Protein 2J0I (pdb70)

CATH classification: 3.30.200.20 (+1 more: 1.10.510.10)

B-factor: mean 25.96, std 10.03, range [11.78, 63.0]

Organism: Homo sapiens (NCBI:txid9606)

Radius of gyration: 18.92 Å; Cα contacts (8 Å, |Δi|>4): 536; chains: 1; bounding box: 49×40×54 Å

Foldseek 3Di:
DLVVLLVVLQVLFDDDDCVVFWDDWAWDAADQFFTKTWIAGNVPRDIWIKTKGFCVRHPDNVLQNACSPVLVPPDDQQAWHWDGWHDDPRIIMIITHDAPLAWQLVLLQPHQDDLQLLLQQLLSVLVVLVVCQVQQKAQQEDARNQWGHHLLQRIHGHDSSQMDGADPVRQFDFAGYQQLQFALVNLVRPRDGNLRNLSSVLQNSLSNHQVHGPPPVPDSVVNNVCNNPDQFDDRPPVVVDDPLSVVLSCLRRDNDSVSRDHSVRSSPRPSSVSHDDSNSRNCSGPVND

Secondary structure (DSSP, 8-state):
-HHHHHHHHHHHSPSS-GGGTEEEEEEEEE-SS-EEEEEEETTT--EEEEEEEETTS-SSGGGHHHHHHHTTT---TTBPPEEEEEEETTEEEEEE---TT-BHHHHHHHS---HHHHHHHHHHHHHHHHHHHHTTEE----SGGGEEE-TT--EEE---TT-EE--SSS--B---S-GGG--HHHHTT--B-THHHHHHHHHHHHHHHHSS-TTTTS-HHHHHHHHHHSPPPPPTTGGGS-HHHHHHHHHHS-SSTTTSPPHHHHTT-GGGGGPPPHHHHGGGSTTT-

GO terms:
  GO:0005515 protein binding (F, IPI)
  GO:0005737 cytoplasm (C, IDA)
  GO:0004674 protein serine/threonine kinase activity (F, IDA)
  GO:0005737 cytoplasm (C, EXP)
  GO:0001558 regulation of cell growth (P, TAS)
  GO:0016477 cell migration (P, TAS)
  GO:0006915 apoptotic process (P, TAS)
  GO:0007010 cytoskeleton organization (P, TAS)
  GO:0007165 signal transduction (P, TAS)
  GO:0030674 protein-macromolecule adaptor activity (F, IMP)
  GO:0050821 protein stabilization (P, IMP)
  GO:0120183 positive regulation of focal adhesion disassembly (P, IMP)
  GO:0005794 Golgi apparatus (C, TAS)
  GO:0005829 cytosol (C, TAS)
  GO:0098641 cadherin binding involved in cell-cell adhesion (F, HDA)
  GO:0004674 protein serine/threonine kinase activity (F, IMP)
  GO:0005912 adherens junction (C, HDA)
  GO:0045766 positive regulation of angiogenesis (P, IMP)
  GO:2000352 negative regulation of endothelial cell apoptotic process (P, IMP)
  GO:0005886 plasma membrane (C, IDA)

Sequence (289 aa):
SHEQFRAALQLVVDPGDPRSYLDDNFIKIGEGSTGIVCIATVRSSGKLVAVKKMMDLRKQQRRELLFNEVVIMRDYQHENVVEMYNSYLVGDELWVVMEFLEGGALTDIVTHTRMNEEQIAAVCLAVLQALSVLHAQGVIHRDIKSDSILLTHDGRVKLSDFGFCAQVSKEVPRRKLVGTPYWMAPELISRLPYGPEVDIWSLGIMVIEMVDGEPPYFNNEPPLKAMKMIRDNLPPRLKNLHKVSPSLKGFLDRLLVRDPAQRATAAELLKHPFLAKAGPPASIVPLMRQNR

Nearest PDB structures (foldseek):
  8c12-assembly1_AAA  TM=9.776E-01  e=6.580E-51  Homo sapiens
  4zy5-assembly2_B  TM=8.322E-01  e=7.955E-32  Homo sapiens
  8a66-assembly1_A  TM=9.209E-01  e=3.057E-27  Homo sapiens
  4xg9-assembly2_B  TM=8.400E-01  e=3.081E-16  Homo sapiens
  5ghv-assembly2_B  TM=8.351E-01  e=1.707E-15  Homo sapiens

Structure (mmCIF, N/CA/C/O backbone):
data_2J0I
#
_entry.id   2J0I
#
_cell.length_a   63.514
_cell.length_b   63.514
_cell.length_c   178.478
_cell.angle_alpha   90.00
_cell.angle_beta   90.00
_cell.angle_gamma   90.00
#
_symmetry.space_group_name_H-M   'P 41 21 2'
#
loop_
_entity.id
_entity.type
_entity.pdbx_description
1 polymer 'SERINE/THREONINE-PROTEIN KINASE PAK 4'
2 non-polymer 1,2-ETHANEDIOL
3 water water
#
loop_
_atom_site.group_PDB
_atom_site.id
_atom_site.type_symbol
_atom_site.label_atom_id
_atom_site.label_alt_id
_atom_site.label_comp_id
_atom_site.label_asym_id
_atom_site.label_entity_id
_atom_site.label_seq_id
_atom_site.pdbx_PDB_ins_code
_atom_site.Cartn_x
_atom_site.Cartn_y
_atom_site.Cartn_z
_atom_site.occupancy
_atom_site.B_iso_or_equiv
_atom_site.auth_seq_id
_atom_site.auth_comp_id
_atom_site.auth_asym_id
_atom_site.auth_atom_id
_atom_site.pdbx_PDB_model_num
ATOM 1 N N . SER A 1 12 ? 5.506 29.844 66.948 1.00 29.14 300 SER A N 1
ATOM 2 C CA . SER A 1 12 ? 6.757 29.455 66.242 1.00 21.66 300 SER A CA 1
ATOM 3 C C . SER A 1 12 ? 7.680 30.651 66.056 1.00 23.58 300 SER A C 1
ATOM 4 O O . SER A 1 12 ? 7.270 31.814 66.184 1.00 25.46 300 SER A O 1
ATOM 7 N N . HIS A 1 13 ? 8.932 30.343 65.739 1.00 21.12 301 HIS A N 1
ATOM 8 C CA . HIS A 1 13 ? 9.953 31.351 65.467 1.00 23.12 301 HIS A CA 1
ATOM 9 C C . HIS A 1 13 ? 9.529 32.248 64.304 1.00 21.24 301 HIS A C 1
ATOM 10 O O . HIS A 1 13 ? 9.544 33.472 64.419 1.00 21.21 301 HIS A O 1
ATOM 17 N N . GLU A 1 14 ? 9.130 31.636 63.197 1.00 22.34 302 GLU A N 1
ATOM 18 C CA . GLU A 1 14 ? 8.718 32.398 62.022 1.00 19.72 302 GLU A CA 1
ATOM 19 C C . GLU A 1 14 ? 7.456 33.221 62.274 1.00 19.53 302 GLU A C 1
ATOM 20 O O . GLU A 1 14 ? 7.317 34.319 61.734 1.00 18.69 302 GLU A O 1
ATOM 26 N N . GLN A 1 15 ? 6.555 32.721 63.113 1.00 19.46 303 GLN A N 1
ATOM 27 C CA . GLN A 1 15 ? 5.381 33.507 63.492 1.00 20.06 303 GLN A CA 1
ATOM 28 C C . GLN A 1 15 ? 5.799 34.761 64.264 1.00 20.03 303 GLN A C 1
ATOM 29 O O . GLN A 1 15 ? 5.259 35.855 64.042 1.00 20.41 303 GLN A O 1
ATOM 35 N N . PHE A 1 16 ? 6.772 34.599 65.164 1.00 19.09 304 PHE A N 1
ATOM 36 C CA . PHE A 1 16 ? 7.329 35.721 65.888 1.00 19.51 304 PHE A CA 1
ATOM 37 C C . PHE A 1 16 ? 8.055 36.716 64.983 1.00 18.31 304 PHE A C 1
ATOM 38 O O . PHE A 1 16 ? 7.851 37.924 65.115 1.00 18.38 304 PHE A O 1
ATOM 46 N N . ARG A 1 17 ? 8.899 36.212 64.078 1.00 16.75 305 ARG A N 1
ATOM 47 C CA . ARG A 1 17 ? 9.624 37.062 63.130 1.00 15.91 305 ARG A CA 1
ATOM 48 C C . ARG A 1 17 ? 8.684 37.941 62.335 1.00 16.20 305 ARG A C 1
ATOM 49 O O . ARG A 1 17 ? 8.964 39.134 62.149 1.00 17.16 305 ARG A O 1
ATOM 57 N N . ALA A 1 18 ? 7.601 37.346 61.829 1.00 16.17 306 ALA A N 1
ATOM 58 C CA . ALA A 1 18 ? 6.629 38.095 61.029 1.00 13.87 306 ALA A CA 1
ATOM 59 C C . ALA A 1 18 ? 6.052 39.274 61.819 1.00 14.60 306 ALA A C 1
ATOM 60 O O . ALA A 1 18 ? 5.990 40.391 61.327 1.00 16.35 306 ALA A O 1
ATOM 62 N N . ALA A 1 19 ? 5.665 39.027 63.061 1.00 12.97 307 ALA A N 1
ATOM 63 C CA . ALA A 1 19 ? 5.095 40.071 63.905 1.00 12.61 307 ALA A CA 1
ATOM 64 C C . ALA A 1 19 ? 6.112 41.183 64.158 1.00 13.58 307 ALA A C 1
ATOM 65 O O . ALA A 1 19 ? 5.801 42.371 64.045 1.00 14.35 307 ALA A O 1
ATOM 67 N N . LEU A 1 20 ? 7.339 40.798 64.484 1.00 14.07 308 LEU A N 1
ATOM 68 C CA . LEU A 1 20 ? 8.379 41.789 64.754 1.00 13.02 308 LEU A CA 1
ATOM 69 C C . LEU A 1 20 ? 8.658 42.647 63.512 1.00 12.90 308 LEU A C 1
ATOM 70 O O . LEU A 1 20 ? 8.897 43.849 63.626 1.00 14.64 308 LEU A O 1
ATOM 75 N N . GLN A 1 21 ? 8.555 42.047 62.326 1.00 12.22 309 GLN A N 1
ATOM 76 C CA . GLN A 1 21 ? 8.772 42.779 61.072 1.00 13.67 309 GLN A CA 1
ATOM 77 C C . GLN A 1 21 ? 7.805 43.949 60.904 1.00 12.32 309 GLN A C 1
ATOM 78 O O . GLN A 1 21 ? 8.152 44.954 60.298 1.00 15.65 309 GLN A O 1
ATOM 84 N N . LEU A 1 22 ? 6.597 43.814 61.443 1.00 14.50 310 LEU A N 1
ATOM 85 C CA . LEU A 1 22 ? 5.596 44.861 61.339 1.00 14.72 310 LEU A CA 1
ATOM 86 C C . LEU A 1 22 ? 5.899 46.100 62.181 1.00 15.70 310 LEU A C 1
ATOM 87 O O . LEU A 1 22 ? 5.356 47.163 61.894 1.00 17.56 310 LEU A O 1
ATOM 92 N N . VAL A 1 23 ? 6.743 45.961 63.209 1.00 13.53 311 VAL A N 1
ATOM 93 C CA . VAL A 1 23 ? 7.008 47.039 64.162 1.00 15.62 311 VAL A CA 1
ATOM 94 C C . VAL A 1 23 ? 8.332 47.745 63.911 1.00 16.78 311 VAL A C 1
ATOM 95 O O . VAL A 1 23 ? 8.500 48.896 64.305 1.00 19.27 311 VAL A O 1
ATOM 99 N N . VAL A 1 24 ? 9.268 47.059 63.263 1.00 16.37 312 VAL A N 1
ATOM 100 C CA . VAL A 1 24 ? 10.584 47.633 62.989 1.00 15.39 312 VAL A CA 1
ATOM 101 C C . VAL A 1 24 ? 10.544 48.471 61.708 1.00 16.16 312 VAL A C 1
ATOM 102 O O . VAL A 1 24 ? 9.533 48.494 60.987 1.00 18.96 312 VAL A O 1
ATOM 106 N N . ASP A 1 25 ? 11.633 49.175 61.431 1.00 16.05 313 ASP A N 1
ATOM 107 C CA . ASP A 1 25 ? 11.735 49.954 60.203 1.00 15.41 313 ASP A CA 1
ATOM 108 C C . ASP A 1 25 ? 11.998 49.024 59.021 1.00 18.89 313 ASP A C 1
ATOM 109 O O . ASP A 1 25 ? 12.629 47.981 59.176 1.00 19.15 313 ASP A O 1
ATOM 114 N N . PRO A 1 26 ? 11.516 49.399 57.830 1.00 20.76 314 PRO A N 1
ATOM 115 C CA . PRO A 1 26 ? 11.735 48.584 56.649 1.00 22.10 314 PRO A CA 1
ATOM 116 C C . PRO A 1 26 ? 13.136 48.768 56.070 1.00 25.51 314 PRO A C 1
ATOM 117 O O . PRO A 1 26 ? 13.771 49.794 56.286 1.00 27.99 314 PRO A O 1
ATOM 121 N N . GLY A 1 27 ? 13.605 47.781 55.324 1.00 33.27 315 GLY A N 1
ATOM 122 C CA . GLY A 1 27 ? 14.888 47.900 54.653 1.00 39.01 315 GLY A CA 1
ATOM 123 C C . GLY A 1 27 ? 16.048 47.286 55.405 1.00 41.34 315 GLY A C 1
ATOM 124 O O . GLY A 1 27 ? 15.873 46.631 56.444 1.00 36.28 315 GLY A O 1
ATOM 125 N N . ASP A 1 28 ? 17.239 47.513 54.852 1.00 43.29 316 ASP A N 1
ATOM 126 C CA . ASP A 1 28 ? 18.439 46.804 55.243 1.00 39.25 316 ASP A CA 1
ATOM 127 C C . ASP A 1 28 ? 19.539 47.786 55.638 1.00 31.56 316 ASP A C 1
ATOM 128 O O . ASP A 1 28 ? 20.045 48.535 54.803 1.00 30.48 316 ASP A O 1
ATOM 133 N N . PRO A 1 29 ? 19.938 47.770 56.913 1.00 25.41 317 PRO A N 1
ATOM 134 C CA . PRO A 1 29 ? 21.021 48.650 57.322 1.00 20.14 317 PRO A CA 1
ATOM 135 C C . PRO A 1 29 ? 22.370 48.266 56.706 1.00 21.21 317 PRO A C 1
ATOM 136 O O . PRO A 1 29 ? 23.270 49.089 56.688 1.00 24.89 317 PRO A O 1
ATOM 140 N N . ARG A 1 30 ? 22.502 47.040 56.198 1.00 23.44 318 ARG A N 1
ATOM 141 C CA . ARG A 1 30 ? 23.736 46.613 55.540 1.00 26.99 318 ARG A CA 1
ATOM 142 C C . ARG A 1 30 ? 23.986 47.330 54.211 1.00 26.54 318 ARG A C 1
ATOM 143 O O . ARG A 1 30 ? 25.061 47.177 53.625 1.00 28.78 318 ARG A O 1
ATOM 151 N N . SER A 1 31 ? 23.005 48.099 53.742 1.00 23.73 319 SER A N 1
ATOM 152 C CA . SER A 1 31 ? 23.160 48.913 52.537 1.00 26.90 319 SER A CA 1
ATOM 153 C C . SER A 1 31 ? 23.833 50.256 52.822 1.00 27.47 319 SER A C 1
ATOM 154 O O . SER A 1 31 ? 24.423 50.849 51.917 1.00 30.99 319 SER A O 1
ATOM 157 N N . TYR A 1 32 ? 23.748 50.742 54.062 1.00 20.59 320 TYR A N 1
ATOM 158 C CA . TYR A 1 32 ? 24.309 52.044 54.396 1.00 18.61 320 TYR A CA 1
ATOM 159 C C . TYR A 1 32 ? 25.336 52.046 55.525 1.00 18.22 320 TYR A C 1
ATOM 160 O O . TYR A 1 32 ? 25.958 53.097 55.785 1.00 20.19 320 TYR A O 1
ATOM 169 N N . LEU A 1 33 ? 25.540 50.878 56.146 1.00 19.07 321 LEU A N 1
ATOM 170 C CA . LEU A 1 33 ? 26.544 50.694 57.192 1.00 16.63 321 LEU A CA 1
ATOM 171 C C . LEU A 1 33 ? 27.533 49.632 56.761 1.00 19.72 321 LEU A C 1
ATOM 172 O O . LEU A 1 33 ? 27.150 48.675 56.101 1.00 24.04 321 LEU A O 1
ATOM 177 N N . ASP A 1 34 ? 28.792 49.789 57.167 1.00 18.19 322 ASP A N 1
ATOM 178 C CA A ASP A 1 34 ? 29.811 48.773 56.915 0.60 19.40 322 ASP A CA 1
ATOM 179 C CA B ASP A 1 34 ? 29.846 48.817 56.871 0.40 19.43 322 ASP A CA 1
ATOM 180 C C . ASP A 1 34 ? 30.887 48.798 57.994 1.00 16.85 322 ASP A C 1
ATOM 181 O O . ASP A 1 34 ? 30.776 49.546 58.978 1.00 17.57 322 ASP A O 1
ATOM 190 N N . ASN A 1 35 ? 31.891 47.937 57.844 1.00 22.55 323 ASN A N 1
ATOM 191 C CA . ASN A 1 35 ? 33.018 47.857 58.770 1.00 21.95 323 ASN A CA 1
ATOM 192 C C . ASN A 1 35 ? 32.586 47.624 60.223 1.00 18.79 323 ASN A C 1
ATOM 193 O O . ASN A 1 35 ? 32.988 48.344 61.128 1.00 21.53 323 ASN A O 1
ATOM 198 N N . PHE A 1 36 ? 31.765 46.596 60.420 1.00 20.05 324 PHE A N 1
ATOM 199 C CA . PHE A 1 36 ? 31.263 46.238 61.740 1.00 19.41 324 PHE A CA 1
ATOM 200 C C . PHE A 1 36 ? 32.393 45.693 62.629 1.00 19.95 324 PHE A C 1
ATOM 201 O O . PHE A 1 36 ? 33.172 44.813 62.221 1.00 24.20 324 PHE A O 1
ATOM 209 N N . ILE A 1 37 ? 32.473 46.227 63.844 1.00 16.28 325 ILE A N 1
ATOM 210 C CA . ILE A 1 37 ? 33.436 45.765 64.843 1.00 19.02 325 ILE A CA 1
ATOM 211 C C . ILE A 1 37 ? 32.721 45.432 66.152 1.00 17.02 325 ILE A C 1
ATOM 212 O O . ILE A 1 37 ? 32.173 46.335 66.779 1.00 16.66 325 ILE A O 1
ATOM 217 N N . LYS A 1 38 ? 32.728 44.163 66.572 1.00 17.80 326 LYS A N 1
ATOM 218 C CA . LYS A 1 38 ? 32.149 43.795 67.871 1.00 18.46 326 LYS A CA 1
ATOM 219 C C . LYS A 1 38 ? 33.010 44.360 68.992 1.00 16.67 326 LYS A C 1
ATOM 220 O O . LYS A 1 38 ? 34.220 44.115 69.029 1.00 20.54 326 LYS A O 1
ATOM 226 N N . ILE A 1 39 ? 32.386 45.102 69.905 1.00 16.13 327 ILE A N 1
ATOM 227 C CA . ILE A 1 39 ? 33.097 45.697 71.035 1.00 18.12 327 ILE A CA 1
ATOM 228 C C . ILE A 1 39 ? 32.530 45.309 72.403 1.00 19.77 327 ILE A C 1
ATOM 229 O O . ILE A 1 39 ? 33.091 45.677 73.439 1.00 23.56 327 ILE A O 1
ATOM 234 N N . GLY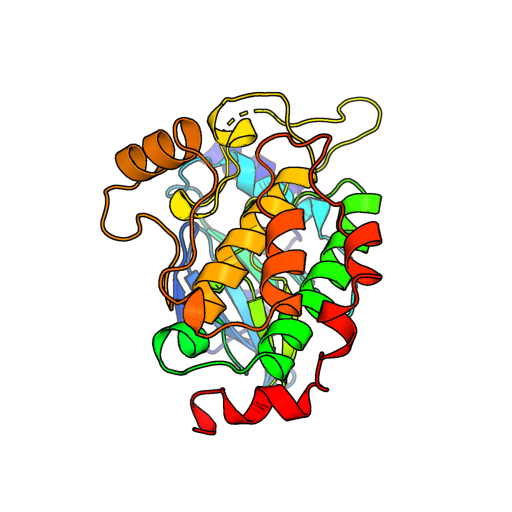 A 1 40 ? 31.438 44.551 72.417 1.00 20.61 328 GLY A N 1
ATOM 235 C CA . GLY A 1 40 ? 30.822 44.160 73.677 1.00 22.57 328 GLY A CA 1
ATOM 236 C C . GLY A 1 40 ? 29.758 43.108 73.504 1.00 21.67 328 GLY A C 1
ATOM 237 O O . GLY A 1 40 ? 29.310 42.844 72.385 1.00 20.54 328 GLY A O 1
ATOM 238 N N . GLU A 1 41 ? 29.373 42.507 74.627 1.00 24.17 329 GLU A N 1
ATOM 239 C CA . GLU A 1 41 ? 28.319 41.508 74.662 1.00 29.40 329 GLU A CA 1
ATOM 240 C C . GLU A 1 41 ? 27.544 41.635 75.972 1.00 31.66 329 GLU A C 1
ATOM 241 O O . GLU A 1 41 ? 28.131 41.845 77.041 1.00 30.91 329 GLU A O 1
ATOM 247 N N . GLY A 1 42 ? 26.221 41.546 75.874 1.00 33.74 330 GLY A N 1
ATOM 248 C CA . GLY A 1 42 ? 25.345 41.606 77.037 1.00 35.27 330 GLY A CA 1
ATOM 249 C C . GLY A 1 42 ? 24.449 40.386 77.090 1.00 36.31 330 GLY A C 1
ATOM 250 O O . GLY A 1 42 ? 24.661 39.411 76.356 1.00 32.31 330 GLY A O 1
ATOM 251 N N . SER A 1 43 ? 23.439 40.452 77.953 1.00 39.38 331 SER A N 1
ATOM 252 C CA . SER A 1 43 ? 22.517 39.335 78.159 1.00 40.69 331 SER A CA 1
ATOM 253 C C . SER A 1 43 ? 21.685 39.023 76.918 1.00 36.15 331 SER A C 1
ATOM 254 O O . SER A 1 43 ? 21.372 37.857 76.663 1.00 38.14 331 SER A O 1
ATOM 257 N N . THR A 1 44 ? 21.341 40.064 76.159 1.00 30.39 332 THR A N 1
ATOM 258 C CA . THR A 1 44 ? 20.437 39.938 75.010 1.00 25.69 332 THR A CA 1
ATOM 259 C C . THR A 1 44 ? 21.157 39.836 73.666 1.00 25.59 332 THR A C 1
ATOM 260 O O . THR A 1 44 ? 20.554 39.457 72.670 1.00 25.07 332 THR A O 1
ATOM 264 N N . GLY A 1 45 ? 22.437 40.192 73.622 1.00 25.24 333 GLY A N 1
ATOM 265 C CA . GLY A 1 45 ? 23.155 40.172 72.355 1.00 23.90 333 GLY A CA 1
ATOM 266 C C . GLY A 1 45 ? 24.501 40.866 72.387 1.00 25.43 333 GLY A C 1
ATOM 267 O O . GLY A 1 45 ? 25.146 40.947 73.432 1.00 28.14 333 GLY A O 1
ATOM 268 N N . ILE A 1 46 ? 24.920 41.359 71.227 1.00 19.80 334 ILE A N 1
ATOM 269 C CA . ILE A 1 46 ? 26.222 42.002 71.084 1.00 18.11 334 ILE A CA 1
ATOM 270 C C . ILE A 1 46 ? 26.076 43.453 70.654 1.00 16.75 334 ILE A C 1
ATOM 271 O O . ILE A 1 46 ? 25.025 43.857 70.132 1.00 17.91 334 ILE A O 1
ATOM 276 N N . VAL A 1 47 ? 27.125 44.241 70.898 1.00 16.01 335 VAL A N 1
ATOM 277 C CA . VAL A 1 47 ? 27.174 45.630 70.439 1.00 16.46 335 VAL A CA 1
ATOM 278 C C . VAL A 1 47 ? 28.378 45.805 69.533 1.00 17.43 335 VAL A C 1
ATOM 279 O O . VAL A 1 47 ? 29.481 45.314 69.845 1.00 16.67 335 VAL A O 1
ATOM 283 N N . CYS A 1 48 ? 28.158 46.508 68.419 1.00 15.80 336 CYS A N 1
ATOM 284 C CA . CYS A 1 48 ? 29.188 46.750 67.415 1.00 15.80 336 CYS A CA 1
ATOM 285 C C . CYS A 1 48 ? 29.322 48.228 67.113 1.00 15.03 336 CYS A C 1
ATOM 286 O O . CYS A 1 48 ? 28.354 48.987 67.253 1.00 17.47 336 CYS A O 1
ATOM 289 N N . ILE A 1 49 ? 30.526 48.636 66.713 1.00 13.78 337 ILE A N 1
ATOM 290 C CA . ILE A 1 49 ? 30.719 49.899 66.025 1.00 13.11 337 ILE A CA 1
ATOM 291 C C . ILE A 1 49 ? 30.495 49.620 64.541 1.00 14.84 337 ILE A C 1
ATOM 292 O O . ILE A 1 49 ? 30.862 48.554 64.057 1.00 17.59 337 ILE A O 1
ATOM 297 N N . ALA A 1 50 ? 29.884 50.569 63.837 1.00 13.33 338 ALA A N 1
ATOM 298 C CA . ALA A 1 50 ? 29.755 50.511 62.375 1.00 14.64 338 ALA A CA 1
ATOM 299 C C . ALA A 1 50 ? 30.010 51.896 61.805 1.00 14.47 338 ALA A C 1
ATOM 300 O O . ALA A 1 50 ? 29.850 52.890 62.504 1.00 14.69 338 ALA A O 1
ATOM 302 N N . THR A 1 51 ? 30.411 51.937 60.537 1.00 14.57 339 THR A N 1
ATOM 303 C CA . THR A 1 51 ? 30.671 53.173 59.813 1.00 14.08 339 THR A CA 1
ATOM 304 C C . THR A 1 51 ? 29.525 53.444 58.851 1.00 14.43 339 THR A C 1
ATOM 305 O O . THR A 1 51 ? 29.100 52.550 58.114 1.00 15.76 339 THR A O 1
ATOM 309 N N . VAL A 1 52 ? 29.031 54.677 58.858 1.00 14.83 340 VAL A N 1
ATOM 310 C CA . VAL A 1 52 ? 28.061 55.122 57.862 1.00 14.86 340 VAL A CA 1
ATOM 311 C C . VAL A 1 52 ? 28.821 55.296 56.545 1.00 15.09 340 VAL A C 1
ATOM 312 O O . VAL A 1 52 ? 29.743 56.099 56.449 1.00 14.80 340 VAL A O 1
ATOM 316 N N . ARG A 1 53 ? 28.426 54.535 55.536 1.00 16.48 341 ARG A N 1
ATOM 317 C CA . ARG A 1 53 ? 29.169 54.478 54.277 1.00 17.20 341 ARG A CA 1
ATOM 318 C C . ARG A 1 53 ? 29.313 55.847 53.583 1.00 15.63 341 ARG A C 1
ATOM 319 O O . ARG A 1 53 ? 30.362 56.148 53.002 1.00 20.94 341 ARG A O 1
ATOM 327 N N . SER A 1 54 ? 28.278 56.676 53.672 1.00 15.79 342 SER A N 1
ATOM 328 C CA . SER A 1 54 ? 28.260 57.966 52.978 1.00 16.73 342 SER A CA 1
ATOM 329 C C . SER A 1 54 ? 29.217 59.004 53.572 1.00 17.24 342 SER A C 1
ATOM 330 O O . SER A 1 54 ? 29.805 59.819 52.837 1.00 18.57 342 SER A O 1
ATOM 333 N N . SER A 1 55 ? 29.392 58.962 54.896 1.00 18.19 343 SER A N 1
ATOM 334 C CA . SER A 1 55 ? 30.041 60.048 55.629 1.00 17.28 343 SER A CA 1
ATOM 335 C C . SER A 1 55 ? 31.285 59.656 56.408 1.00 16.82 343 SER A C 1
ATOM 336 O O . SER A 1 55 ? 32.106 60.515 56.725 1.00 20.87 343 SER A O 1
ATOM 339 N N . GLY A 1 56 ? 31.407 58.378 56.748 1.00 17.40 344 GLY A N 1
ATOM 340 C CA . GLY A 1 56 ? 32.472 57.916 57.635 1.00 17.42 344 GLY A CA 1
ATOM 341 C C . GLY A 1 56 ? 32.128 58.038 59.115 1.00 15.68 344 GLY A C 1
ATOM 342 O O . GLY A 1 56 ? 32.957 57.722 59.970 1.00 18.82 344 GLY A O 1
ATOM 343 N N . LYS A 1 57 ? 30.919 58.506 59.427 1.00 17.79 345 LYS A N 1
ATOM 344 C CA . LYS A 1 57 ? 30.495 58.660 60.813 1.00 17.46 345 LYS A CA 1
ATOM 345 C C . LYS A 1 57 ? 30.346 57.297 61.494 1.00 12.78 345 LYS A C 1
ATOM 346 O O . LYS A 1 57 ? 29.844 56.344 60.901 1.00 16.42 345 LYS A O 1
ATOM 352 N N . LEU A 1 58 ? 30.765 57.232 62.760 1.00 14.74 346 LEU A N 1
ATOM 353 C CA . LEU A 1 58 ? 30.625 56.029 63.563 1.00 13.31 346 LEU A CA 1
ATOM 354 C C . LEU A 1 58 ? 29.302 56.041 64.316 1.00 14.11 346 LEU A C 1
ATOM 355 O O . LEU A 1 58 ? 28.912 57.051 64.915 1.00 16.96 346 LEU A O 1
ATOM 360 N N . VAL A 1 59 ? 28.618 54.906 64.258 1.00 14.58 347 VAL A N 1
ATOM 361 C CA . VAL A 1 59 ? 27.410 54.645 65.023 1.00 13.62 347 VAL A CA 1
ATOM 362 C C . VAL A 1 59 ? 27.577 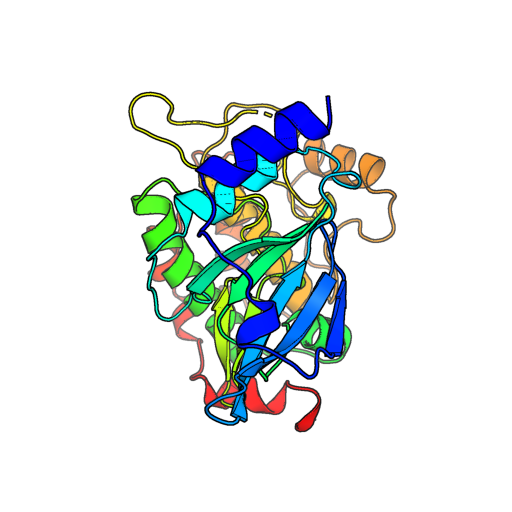53.302 65.732 1.00 11.86 347 VAL A C 1
ATOM 363 O O . VAL A 1 59 ? 28.516 52.556 65.441 1.00 13.85 347 VAL A O 1
ATOM 367 N N . ALA A 1 60 ? 26.667 53.019 66.665 1.00 13.51 348 ALA A N 1
ATOM 368 C CA . ALA A 1 60 ? 26.629 51.750 67.364 1.00 12.62 348 ALA A CA 1
ATOM 369 C C . ALA A 1 60 ? 25.456 50.937 66.827 1.00 14.15 348 ALA A C 1
ATOM 370 O O . ALA A 1 60 ? 24.405 51.500 66.484 1.00 14.07 348 ALA A O 1
ATOM 372 N N . VAL A 1 61 ? 25.633 49.621 66.748 1.00 13.55 349 VAL A N 1
ATOM 373 C CA . VAL A 1 61 ? 24.552 48.721 66.362 1.00 13.39 349 VAL A CA 1
ATOM 374 C C . VAL A 1 61 ? 24.499 47.569 67.346 1.00 16.05 349 VAL A C 1
ATOM 375 O O . VAL A 1 61 ? 25.489 46.860 67.520 1.00 14.83 349 VAL A O 1
ATOM 379 N N . LYS A 1 62 ? 23.363 47.388 68.019 1.00 14.38 350 LYS A N 1
ATOM 380 C CA . LYS A 1 62 ? 23.213 46.178 68.824 1.00 16.18 350 LYS A CA 1
ATOM 381 C C . LYS A 1 62 ? 22.416 45.148 68.053 1.00 15.05 350 LYS A C 1
ATOM 382 O O . LYS A 1 62 ? 21.475 45.489 67.326 1.00 18.69 350 LYS A O 1
ATOM 388 N N . LYS A 1 63 ? 22.848 43.898 68.188 1.00 15.41 351 LYS A N 1
ATOM 389 C CA . LYS A 1 63 ? 22.299 42.781 67.439 1.00 16.47 351 LYS A CA 1
ATOM 390 C C . LYS A 1 63 ? 21.861 41.713 68.439 1.00 18.85 351 LYS A C 1
ATOM 391 O O . LYS A 1 63 ? 22.675 41.219 69.229 1.00 18.32 351 LYS A O 1
ATOM 397 N N . MET A 1 64 ? 20.574 41.378 68.383 1.00 17.31 352 MET A N 1
ATOM 398 C CA A MET A 1 64 ? 19.940 40.436 69.309 0.50 16.32 352 MET A CA 1
ATOM 399 C CA B MET A 1 64 ? 19.965 40.431 69.306 0.50 20.11 352 MET A CA 1
ATOM 400 C C . MET A 1 64 ? 19.355 39.275 68.518 1.00 19.65 352 MET A C 1
ATOM 401 O O . MET A 1 64 ? 18.524 39.483 67.638 1.00 19.84 352 MET A O 1
ATOM 410 N N . ASP A 1 65 ? 19.776 38.055 68.839 1.00 19.33 353 ASP A N 1
ATOM 411 C CA . ASP A 1 65 ? 19.276 36.866 68.157 1.00 20.78 353 ASP A CA 1
ATOM 412 C C . ASP A 1 65 ? 17.892 36.500 68.719 1.00 19.21 353 ASP A C 1
ATOM 413 O O . ASP A 1 65 ? 17.730 36.268 69.921 1.00 20.94 353 ASP A O 1
ATOM 418 N N . LEU A 1 66 ? 16.898 36.439 67.834 1.00 18.04 354 LEU A N 1
ATOM 419 C CA . LEU A 1 66 ? 15.529 36.122 68.230 1.00 19.67 354 LEU A CA 1
ATOM 420 C C . LEU A 1 66 ? 15.362 34.734 68.864 1.00 22.61 354 LEU A C 1
ATOM 421 O O . LEU A 1 66 ? 14.353 34.477 69.525 1.00 26.59 354 LEU A O 1
ATOM 426 N N . ARG A 1 67 ? 16.337 33.852 68.648 1.00 22.67 355 ARG A N 1
ATOM 427 C CA . ARG A 1 67 ? 16.295 32.475 69.162 1.00 24.68 355 ARG A CA 1
ATOM 428 C C . ARG A 1 67 ? 17.027 32.282 70.491 1.00 25.96 355 ARG A C 1
ATOM 429 O O . ARG A 1 67 ? 16.973 31.197 71.068 1.00 31.34 355 ARG A O 1
ATOM 437 N N . LYS A 1 68 ? 17.689 33.330 70.981 1.00 23.02 356 LYS A N 1
ATOM 438 C CA . LYS A 1 68 ? 18.575 33.235 72.146 1.00 28.64 356 LYS A CA 1
ATOM 439 C C . LYS A 1 68 ? 18.185 34.175 73.291 1.00 27.55 356 LYS A C 1
ATOM 440 O O . LYS A 1 68 ? 19.042 34.598 74.085 1.00 31.41 356 LYS A O 1
ATOM 446 N N . GLN A 1 69 ? 16.897 34.494 73.395 1.00 25.17 357 GLN A N 1
ATOM 447 C CA . GLN A 1 69 ? 16.404 35.395 74.438 1.00 24.14 357 GLN A CA 1
ATOM 448 C C . GLN A 1 69 ? 15.759 34.593 75.553 1.00 26.35 357 GLN A C 1
ATOM 449 O O . GLN A 1 69 ? 15.065 33.618 75.282 1.00 29.56 357 GLN A O 1
ATOM 455 N N . GLN A 1 70 ? 15.973 35.008 76.800 1.00 30.69 358 GLN A N 1
ATOM 456 C CA . GLN A 1 70 ? 15.284 34.369 77.920 1.00 34.23 358 GLN A CA 1
ATOM 457 C C . GLN A 1 70 ? 13.784 34.633 77.780 1.00 36.91 358 GLN A C 1
ATOM 458 O O . GLN A 1 70 ? 12.967 33.752 78.047 1.00 36.48 358 GLN A O 1
ATOM 461 N N . ARG A 1 71 ? 13.435 35.841 77.335 1.00 35.49 359 ARG A N 1
ATOM 462 C CA . ARG A 1 71 ? 12.050 36.202 77.060 1.00 33.50 359 ARG A CA 1
ATOM 463 C C . ARG A 1 71 ? 11.919 37.011 75.757 1.00 30.23 359 ARG A C 1
ATOM 464 O O . ARG A 1 71 ? 12.069 38.230 75.735 1.00 29.38 359 ARG A O 1
ATOM 472 N N . ARG A 1 72 ? 11.619 36.284 74.689 1.00 29.03 360 ARG A N 1
ATOM 473 C CA . ARG A 1 72 ? 11.559 36.785 73.313 1.00 30.95 360 ARG A CA 1
ATOM 474 C C . ARG A 1 72 ? 10.666 38.021 73.115 1.00 26.51 360 ARG A C 1
ATOM 475 O O . ARG A 1 72 ? 11.000 38.952 72.362 1.00 24.57 360 ARG A O 1
ATOM 483 N N . GLU A 1 73 ? 9.535 38.026 73.811 1.00 26.90 361 GLU A N 1
ATOM 484 C CA . GLU A 1 73 ? 8.514 39.070 73.673 1.00 27.57 361 GLU A CA 1
ATOM 485 C C . GLU A 1 73 ? 8.995 40.452 74.112 1.00 21.90 361 GLU A C 1
ATOM 486 O O . GLU A 1 73 ? 8.413 41.472 73.702 1.00 22.74 361 GLU A O 1
ATOM 492 N N . LEU A 1 74 ? 10.037 40.488 74.946 1.00 22.51 362 LEU A N 1
ATOM 493 C CA . LEU A 1 74 ? 10.609 41.746 75.405 1.00 20.34 362 LEU A CA 1
ATOM 494 C C . LEU A 1 74 ? 11.230 42.542 74.257 1.00 18.74 362 LEU A C 1
ATOM 495 O O . LEU A 1 74 ? 11.361 43.763 74.362 1.00 21.82 362 LEU A O 1
ATOM 500 N N . LEU A 1 75 ? 11.573 41.870 73.155 1.00 21.44 363 LEU A N 1
ATOM 501 C CA . LEU A 1 75 ? 12.164 42.561 71.995 1.00 21.02 363 LEU A CA 1
ATOM 502 C C . LEU A 1 75 ? 11.255 43.632 71.367 1.00 21.23 363 LEU A C 1
ATOM 503 O O . LEU A 1 75 ? 11.744 44.517 70.676 1.00 22.82 363 LEU A O 1
ATOM 508 N N . PHE A 1 76 ? 9.945 43.566 71.600 1.00 19.28 364 PHE A N 1
ATOM 509 C CA . PHE A 1 76 ? 9.048 44.605 71.093 1.00 21.56 364 PHE A CA 1
ATOM 510 C C . PHE A 1 76 ? 9.221 45.931 71.834 1.00 20.11 364 PHE A C 1
ATOM 511 O O . PHE A 1 76 ? 8.933 46.996 71.287 1.00 25.33 364 PHE A O 1
ATOM 519 N N . ASN A 1 77 ? 9.675 45.868 73.085 1.00 20.10 365 ASN A N 1
ATOM 520 C CA . ASN A 1 77 ? 9.532 47.005 73.990 1.00 19.86 365 ASN A CA 1
ATOM 521 C C . ASN A 1 77 ? 10.394 48.190 73.615 1.00 20.04 365 ASN A C 1
ATOM 522 O O . ASN A 1 77 ? 9.871 49.270 73.339 1.00 22.77 365 ASN A O 1
ATOM 527 N N . GLU A 1 78 ? 11.707 48.005 73.580 1.00 19.40 366 GLU A N 1
ATOM 528 C CA . GLU A 1 78 ? 12.583 49.139 73.301 1.00 20.65 366 GLU A CA 1
ATOM 529 C C . GLU A 1 78 ? 12.284 49.760 71.945 1.00 20.06 366 GLU A C 1
ATOM 530 O O . GLU A 1 78 ? 12.194 50.985 71.833 1.00 19.09 366 GLU A O 1
ATOM 536 N N . VAL A 1 79 ? 12.118 48.924 70.919 1.00 19.45 367 VAL A N 1
ATOM 537 C CA . VAL A 1 79 ? 11.971 49.445 69.560 1.00 20.84 367 VAL A CA 1
ATOM 538 C C . VAL A 1 79 ? 10.731 50.310 69.373 1.00 19.59 367 VAL A C 1
ATOM 539 O O . VAL A 1 79 ? 10.722 51.170 68.503 1.00 22.85 367 VAL A O 1
ATOM 543 N N . VAL A 1 80 ? 9.713 50.107 70.211 1.00 20.78 368 VAL A N 1
ATOM 544 C CA . VAL A 1 80 ? 8.506 50.930 70.185 1.00 21.66 368 VAL A CA 1
ATOM 545 C C . VAL A 1 80 ? 8.586 52.074 71.188 1.00 22.78 368 VAL A C 1
ATOM 546 O O . VAL A 1 80 ? 8.382 53.232 70.825 1.00 23.29 368 VAL A O 1
ATOM 550 N N . ILE A 1 81 ? 8.910 51.753 72.441 1.00 21.50 369 ILE A N 1
ATOM 551 C CA . ILE A 1 81 ? 8.820 52.739 73.529 1.00 21.24 369 ILE A CA 1
ATOM 552 C C . ILE A 1 81 ? 9.788 53.914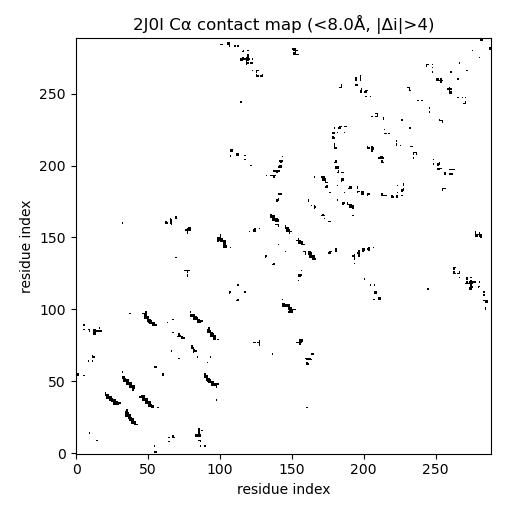 73.317 1.00 22.08 369 ILE A C 1
ATOM 553 O O . ILE A 1 81 ? 9.415 55.066 73.532 1.00 25.65 369 ILE A O 1
ATOM 558 N N . MET A 1 82 ? 11.009 53.620 72.864 1.00 20.34 370 MET A N 1
ATOM 559 C CA . MET A 1 82 ? 12.066 54.631 72.741 1.00 21.33 370 MET A CA 1
ATOM 560 C C . MET A 1 82 ? 12.212 55.197 71.332 1.00 21.10 370 MET A C 1
ATOM 561 O O . MET A 1 82 ? 13.149 55.951 71.060 1.00 23.38 370 MET A O 1
ATOM 566 N N . ARG A 1 83 ? 11.280 54.857 70.439 1.00 23.79 371 ARG A N 1
ATOM 567 C CA . ARG A 1 83 ? 11.272 55.417 69.098 1.00 26.47 371 ARG A CA 1
ATOM 568 C C . ARG A 1 83 ? 11.075 56.938 69.197 1.00 25.11 371 ARG A C 1
ATOM 569 O O . ARG A 1 83 ? 10.181 57.414 69.906 1.00 30.53 371 ARG A O 1
ATOM 577 N N . ASP A 1 84 ? 11.931 57.689 68.509 1.00 31.00 372 ASP A N 1
ATOM 578 C CA . ASP A 1 84 ? 11.903 59.163 68.514 1.00 32.22 372 ASP A CA 1
ATOM 579 C C . ASP A 1 84 ? 12.074 59.844 69.887 1.00 32.69 372 ASP A C 1
ATOM 580 O O . ASP A 1 84 ? 11.771 61.033 70.027 1.00 37.56 372 ASP A O 1
ATOM 585 N N . TYR A 1 85 ? 12.575 59.117 70.886 1.00 30.04 373 TYR A N 1
ATOM 586 C CA . TYR A 1 85 ? 12.838 59.695 72.209 1.00 26.99 373 TYR A CA 1
ATOM 587 C C . TYR A 1 85 ? 14.139 60.478 72.159 1.00 28.51 373 TYR A C 1
ATOM 588 O O . TYR A 1 85 ? 15.132 59.992 71.616 1.00 30.51 373 TYR A O 1
ATOM 597 N N . GLN A 1 86 ? 14.131 61.682 72.719 1.00 24.22 374 GLN A N 1
ATOM 598 C CA . GLN A 1 86 ? 15.323 62.533 72.751 1.00 26.51 374 GLN A CA 1
ATOM 599 C C . GLN A 1 86 ? 15.497 63.149 74.133 1.00 24.53 374 GLN A C 1
ATOM 600 O O . GLN A 1 86 ? 14.625 63.866 74.610 1.00 28.46 374 GLN A O 1
ATOM 603 N N . HIS A 1 87 ? 16.614 62.837 74.793 1.00 22.77 375 HIS A N 1
ATOM 604 C CA . HIS A 1 87 ? 16.988 63.493 76.047 1.00 21.45 375 HIS A CA 1
ATOM 605 C C . HIS A 1 87 ? 18.506 63.491 76.129 1.00 20.27 375 HIS A C 1
ATOM 606 O O . HIS A 1 87 ? 19.140 62.527 75.715 1.00 19.83 375 HIS A O 1
ATOM 613 N N . GLU A 1 88 ? 19.083 64.555 76.674 1.00 23.27 376 GLU A N 1
ATOM 614 C CA . GLU A 1 88 ? 20.538 64.743 76.672 1.00 22.44 376 GLU A CA 1
ATOM 615 C C . GLU A 1 88 ? 21.307 63.663 77.447 1.00 16.92 376 GLU A C 1
ATOM 616 O O . GLU A 1 88 ? 22.498 63.440 77.187 1.00 22.43 376 GLU A O 1
ATOM 619 N N . ASN A 1 89 ? 20.636 63.012 78.404 1.00 15.32 377 ASN A N 1
ATOM 620 C CA . ASN A 1 89 ? 21.245 61.951 79.219 1.00 15.82 377 ASN A CA 1
ATOM 621 C C . ASN A 1 89 ? 20.715 60.563 78.848 1.00 15.74 377 ASN A C 1
ATOM 622 O O . ASN A 1 89 ? 20.810 59.631 79.643 1.00 15.58 377 ASN A O 1
ATOM 627 N N . VAL A 1 90 ? 20.176 60.427 77.637 1.00 14.72 378 VAL A N 1
ATOM 628 C CA . VAL A 1 90 ? 19.729 59.132 77.123 1.00 14.29 378 VAL A CA 1
ATOM 629 C C . VAL A 1 90 ? 20.328 58.890 75.742 1.00 15.61 378 VAL A C 1
ATOM 630 O O . VAL A 1 90 ? 20.242 59.748 74.854 1.00 16.18 378 VAL A O 1
ATOM 634 N N . VAL A 1 91 ? 20.940 57.722 75.563 1.00 14.41 379 VAL A N 1
ATOM 635 C CA . VAL A 1 91 ? 21.492 57.341 74.255 1.00 14.76 379 VAL A CA 1
ATOM 636 C C . VAL A 1 91 ? 20.366 57.235 73.233 1.00 16.14 379 VAL A C 1
ATOM 637 O O . VAL A 1 91 ? 19.409 56.491 73.444 1.00 17.50 379 VAL A O 1
ATOM 641 N N . GLU A 1 92 ? 20.496 57.963 72.128 1.00 14.45 380 GLU A N 1
ATOM 642 C CA . GLU A 1 92 ? 19.452 57.995 71.111 1.00 16.11 380 GLU A CA 1
ATOM 643 C C . GLU A 1 92 ? 19.427 56.749 70.235 1.00 14.89 380 GLU A C 1
ATOM 644 O O . GLU A 1 92 ? 20.469 56.291 69.767 1.00 15.25 380 GLU A O 1
ATOM 650 N N . MET A 1 93 ? 18.224 56.196 70.051 1.00 16.93 381 MET A N 1
ATOM 651 C CA . MET A 1 93 ? 17.984 55.103 69.111 1.00 14.90 381 MET A CA 1
ATOM 652 C C . MET A 1 93 ? 17.504 55.727 67.812 1.00 14.39 381 MET A C 1
ATOM 653 O O . MET A 1 93 ? 16.541 56.503 67.801 1.00 20.25 381 MET A O 1
ATOM 658 N N . TYR A 1 94 ? 18.176 55.394 66.718 1.00 14.45 382 TYR A N 1
ATOM 659 C CA . TYR A 1 94 ? 17.848 55.962 65.414 1.00 14.95 382 TYR A CA 1
ATOM 660 C C . TYR A 1 94 ? 16.871 55.131 64.596 1.00 15.26 382 TYR A C 1
ATOM 661 O O . TYR A 1 94 ? 15.903 55.666 64.039 1.00 19.01 382 TYR A O 1
ATOM 670 N N . ASN A 1 95 ? 17.122 53.830 64.537 1.00 17.12 383 ASN A N 1
ATOM 671 C CA . ASN A 1 95 ? 16.333 52.912 63.730 1.00 14.28 383 ASN A CA 1
ATOM 672 C C . ASN A 1 95 ? 16.439 51.493 64.274 1.00 13.73 383 ASN A C 1
ATOM 673 O O . ASN A 1 95 ? 17.374 51.168 65.011 1.00 14.82 383 ASN A O 1
ATOM 678 N N . SER A 1 96 ? 15.482 50.655 63.890 1.00 14.75 384 SER A N 1
ATOM 679 C CA . SER A 1 96 ? 15.527 49.234 64.176 1.00 13.98 384 SER A CA 1
ATOM 680 C C . SER A 1 96 ? 15.124 48.438 62.936 1.00 13.96 384 SER A C 1
ATOM 681 O O . SER A 1 96 ? 14.323 48.903 62.123 1.00 13.81 384 SER A O 1
ATOM 684 N N . TYR A 1 97 ? 15.683 47.238 62.803 1.00 12.92 385 TYR A N 1
ATOM 685 C CA . TYR A 1 97 ? 15.507 46.418 61.611 1.00 14.62 385 TYR A CA 1
ATOM 686 C C . TYR A 1 97 ? 15.499 44.945 61.971 1.00 12.66 385 TYR A C 1
ATOM 687 O O . TYR A 1 97 ? 16.136 44.541 62.950 1.00 14.40 385 TYR A O 1
ATOM 696 N N . LEU A 1 98 ? 14.787 44.147 61.170 1.00 13.74 386 LEU A N 1
ATOM 697 C CA . LEU A 1 98 ? 14.862 42.686 61.248 1.00 12.21 386 LEU A CA 1
ATOM 698 C C . LEU A 1 98 ? 15.816 42.236 60.138 1.00 14.05 386 LEU A C 1
ATOM 699 O O . LEU A 1 98 ? 15.550 42.439 58.947 1.00 16.41 386 LEU A O 1
ATOM 704 N N . VAL A 1 99 ? 16.942 41.665 60.538 1.00 14.50 387 VAL A N 1
ATOM 705 C CA . VAL A 1 99 ? 17.963 41.193 59.609 1.00 16.71 387 VAL A CA 1
ATOM 706 C C . VAL A 1 99 ? 18.132 39.688 59.828 1.00 18.59 387 VAL A C 1
ATOM 707 O O . VAL A 1 99 ? 18.839 39.247 60.733 1.00 18.92 387 VAL A O 1
ATOM 711 N N . GLY A 1 100 ? 17.427 38.890 59.025 1.00 21.42 388 GLY A N 1
ATOM 712 C CA . GLY A 1 100 ? 17.435 37.441 59.214 1.00 20.17 388 GLY A CA 1
ATOM 713 C C . GLY A 1 100 ? 16.826 37.080 60.551 1.00 20.53 388 GLY A C 1
ATOM 714 O O . GLY A 1 100 ? 15.689 37.446 60.831 1.00 19.89 388 GLY A O 1
ATOM 715 N N . ASP A 1 101 ? 17.600 36.399 61.398 1.00 19.42 389 ASP A N 1
ATOM 716 C CA . ASP A 1 101 ? 17.123 35.954 62.707 1.00 18.81 389 ASP A CA 1
ATOM 717 C C . ASP A 1 101 ? 17.530 36.902 63.833 1.00 21.07 389 ASP A C 1
ATOM 718 O O . ASP A 1 101 ? 17.386 36.557 65.015 1.00 21.11 389 ASP A O 1
ATOM 723 N N . GLU A 1 102 ? 18.004 38.101 63.467 1.00 17.62 390 GLU A N 1
ATOM 724 C CA . GLU A 1 102 ? 18.451 39.093 64.442 1.00 17.95 390 GLU A CA 1
ATOM 725 C C . GLU A 1 102 ? 17.684 40.400 64.343 1.00 17.38 390 GLU A C 1
ATOM 726 O O . GLU A 1 102 ? 17.356 40.858 63.246 1.00 16.21 390 GLU A O 1
ATOM 732 N N . LEU A 1 103 ? 17.424 40.997 65.503 1.00 15.93 391 LEU A N 1
ATOM 733 C CA . LEU A 1 103 ? 16.961 42.373 65.601 1.00 14.60 391 LEU A CA 1
ATOM 734 C C . LEU A 1 103 ? 18.195 43.257 65.697 1.00 13.58 391 LEU A C 1
ATOM 735 O O . LEU A 1 103 ? 19.038 43.026 66.563 1.00 15.33 391 LEU A O 1
ATOM 740 N N . TRP A 1 104 ? 18.320 44.235 64.799 1.00 14.27 392 TRP A N 1
ATOM 741 C CA . TRP A 1 104 ? 19.398 45.222 64.873 1.00 13.99 392 TRP A CA 1
ATOM 742 C C . TRP A 1 104 ? 18.832 46.575 65.271 1.00 15.43 392 TRP A C 1
ATOM 743 O O . TRP A 1 104 ? 17.828 47.019 64.718 1.00 16.11 392 TRP A O 1
ATOM 754 N N . VAL A 1 105 ? 19.478 47.225 66.230 1.00 13.74 393 VAL A N 1
ATOM 755 C CA . VAL A 1 105 ? 19.079 48.555 66.666 1.00 12.99 393 VAL A CA 1
ATOM 756 C C . VAL A 1 105 ? 20.268 49.480 66.468 1.00 13.33 393 VAL A C 1
ATOM 757 O O . VAL A 1 105 ? 21.331 49.252 67.036 1.00 16.62 393 VAL A O 1
ATOM 761 N N . VAL A 1 106 ? 20.082 50.504 65.644 1.00 13.83 394 VAL A N 1
ATOM 762 C CA . VAL A 1 106 ? 21.131 51.475 65.342 1.00 13.60 394 VAL A CA 1
ATOM 763 C C . VAL A 1 106 ? 20.987 52.663 66.292 1.00 12.40 394 VAL A C 1
ATOM 764 O O . VAL A 1 106 ? 19.894 53.238 66.447 1.00 14.18 394 VAL A O 1
ATOM 768 N N . MET A 1 107 ? 22.100 53.027 66.924 1.00 15.14 395 MET A N 1
ATOM 769 C CA . MET A 1 107 ? 22.103 53.963 68.039 1.00 15.23 395 MET A CA 1
ATOM 770 C C . MET A 1 107 ? 23.300 54.891 67.984 1.00 12.71 395 MET A C 1
ATOM 771 O O . MET A 1 107 ? 24.302 54.613 67.322 1.00 13.58 395 MET A O 1
ATOM 776 N N . GLU A 1 108 ? 23.187 55.973 68.739 1.00 13.73 396 GLU A N 1
ATOM 777 C CA . GLU A 1 108 ? 24.276 56.906 68.971 1.00 13.58 396 GLU A CA 1
ATOM 778 C C . GLU A 1 108 ? 25.473 56.149 69.557 1.00 14.00 396 GLU A C 1
ATOM 779 O O . GLU A 1 108 ? 25.316 55.329 70.464 1.00 14.94 396 GLU A O 1
ATOM 785 N N . PHE A 1 109 ? 26.658 56.428 69.026 1.00 13.07 397 PHE A N 1
ATOM 786 C CA . PHE A 1 109 ? 27.908 55.822 69.497 1.00 12.91 397 PHE A CA 1
ATOM 787 C C . PHE A 1 109 ? 28.493 56.666 70.627 1.00 12.43 397 PHE A C 1
ATOM 788 O O . PHE A 1 109 ? 28.696 57.872 70.456 1.00 15.15 397 PHE A O 1
ATOM 796 N N . LEU A 1 110 ? 28.748 56.017 71.767 1.00 13.06 398 LEU A N 1
ATOM 797 C CA . LEU A 1 110 ? 29.307 56.653 72.952 1.00 11.78 398 LEU A CA 1
ATOM 798 C C . LEU A 1 110 ? 30.754 56.179 73.114 1.00 13.20 398 LEU A C 1
ATOM 799 O O . LEU A 1 110 ? 31.034 55.136 73.696 1.00 14.49 398 LEU A O 1
ATOM 804 N N . GLU A 1 111 ? 31.670 56.973 72.580 1.00 13.64 399 GLU A N 1
ATOM 805 C CA . GLU A 1 111 ? 33.057 56.553 72.414 1.00 12.48 399 GLU A CA 1
ATOM 806 C C . GLU A 1 111 ? 33.835 56.374 73.717 1.00 13.15 399 GLU A C 1
ATOM 807 O O . GLU A 1 111 ? 34.896 55.749 73.716 1.00 15.39 399 GLU A O 1
ATOM 813 N N . GLY A 1 112 ? 33.309 56.909 74.818 1.00 12.90 400 GLY A N 1
ATOM 814 C CA . GLY A 1 112 ? 33.941 56.781 76.127 1.00 13.60 400 GLY A CA 1
ATOM 815 C C . GLY A 1 112 ? 33.742 55.450 76.827 1.00 14.52 400 GLY A C 1
ATOM 816 O O . GLY A 1 112 ? 34.307 55.222 77.902 1.00 16.58 400 GLY A O 1
ATOM 817 N N . GLY A 1 113 ? 32.928 54.573 76.247 1.00 12.15 401 GLY A N 1
ATOM 818 C CA . GLY A 1 113 ? 32.687 53.278 76.829 1.00 13.81 401 GLY A CA 1
ATOM 819 C C . GLY A 1 113 ? 31.713 53.333 77.982 1.00 13.12 401 GLY A C 1
ATOM 820 O O . GLY A 1 113 ? 30.967 54.301 78.135 1.00 14.95 401 GLY A O 1
ATOM 821 N N . ALA A 1 114 ? 31.731 52.272 78.787 1.00 14.56 402 ALA A N 1
ATOM 822 C CA . ALA A 1 114 ? 30.781 52.109 79.879 1.00 13.14 402 ALA A CA 1
ATOM 823 C C . ALA A 1 114 ? 31.400 52.355 81.245 1.00 12.79 402 ALA A C 1
ATOM 824 O O . ALA A 1 114 ? 32.619 52.259 81.443 1.00 14.52 402 ALA A O 1
ATOM 826 N N . LEU A 1 115 ? 30.532 52.625 82.214 1.00 11.90 403 LEU A N 1
ATOM 827 C CA . LEU A 1 115 ? 30.987 52.895 83.573 1.00 13.46 403 LEU A CA 1
ATOM 828 C C . LEU A 1 115 ? 31.606 51.658 84.223 1.00 12.48 403 LEU A C 1
ATOM 829 O O . LEU A 1 115 ? 32.405 51.779 85.148 1.00 15.04 403 LEU A O 1
ATOM 834 N N . THR A 1 116 ? 31.253 50.461 83.741 1.00 14.50 404 THR A N 1
ATOM 835 C CA . THR A 1 116 ? 31.750 49.228 84.352 1.00 13.37 404 THR A CA 1
ATOM 836 C C . THR A 1 116 ? 33.278 49.180 84.352 1.00 12.84 404 THR A C 1
ATOM 837 O O . THR A 1 116 ? 33.881 48.760 85.338 1.00 17.25 404 THR A O 1
ATOM 841 N N . ASP A 1 117 ? 33.908 49.618 83.258 1.00 15.31 405 ASP A N 1
ATOM 842 C CA . ASP A 1 117 ? 35.371 49.611 83.187 1.00 12.98 405 ASP A CA 1
ATOM 843 C C . ASP A 1 117 ? 35.974 50.507 84.267 1.00 16.70 405 ASP A C 1
ATOM 844 O O . ASP A 1 117 ? 37.013 50.182 84.859 1.00 18.59 405 ASP A O 1
ATOM 849 N N . ILE A 1 118 ? 35.297 51.620 84.527 1.00 15.20 406 ILE A N 1
ATOM 850 C CA . ILE A 1 118 ? 35.731 52.583 85.524 1.00 15.91 406 ILE A CA 1
ATOM 851 C C . ILE A 1 118 ? 35.599 52.012 86.936 1.00 14.13 406 ILE A C 1
ATOM 852 O O . ILE A 1 118 ? 36.556 52.051 87.714 1.00 16.76 406 ILE A O 1
ATOM 857 N N . VAL A 1 119 ? 34.439 51.459 87.270 1.00 14.60 407 VAL A N 1
ATOM 858 C CA . VAL A 1 119 ? 34.236 50.952 88.626 1.00 17.16 407 VAL A CA 1
ATOM 859 C C . VAL A 1 119 ? 35.124 49.742 88.929 1.00 17.66 407 VAL A C 1
ATOM 860 O O . VAL A 1 119 ? 35.480 49.515 90.088 1.00 21.77 407 VAL A O 1
ATOM 864 N N . THR A 1 120 ? 35.513 48.989 87.900 1.00 16.71 408 THR A N 1
ATOM 865 C CA . THR A 1 120 ? 36.345 47.797 88.105 1.00 18.65 408 THR A CA 1
ATOM 866 C C . THR A 1 120 ? 37.853 48.074 88.166 1.00 20.75 408 THR A C 1
ATOM 867 O O . THR A 1 120 ? 38.609 47.234 88.673 1.00 27.90 408 THR A O 1
ATOM 871 N N . HIS A 1 121 ? 38.283 49.241 87.682 1.00 20.25 409 HIS A N 1
ATOM 872 C CA . HIS A 1 121 ? 39.712 49.564 87.559 1.00 18.09 409 HIS A CA 1
ATOM 873 C C . HIS A 1 121 ? 40.191 50.847 88.259 1.00 22.31 409 HIS A C 1
ATOM 874 O O . HIS A 1 121 ? 41.400 51.084 88.350 1.00 25.94 409 HIS A O 1
ATOM 881 N N . THR A 1 122 ? 39.258 51.655 88.752 1.00 19.09 410 THR A N 1
ATOM 882 C CA . THR A 1 122 ? 39.557 52.964 89.345 1.00 22.07 410 THR A CA 1
ATOM 883 C C . THR A 1 122 ? 38.786 53.137 90.649 1.00 23.29 410 THR A C 1
ATOM 884 O O . THR A 1 122 ? 37.881 52.366 90.952 1.00 24.55 410 THR A O 1
ATOM 888 N N . ARG A 1 123 ? 39.151 54.167 91.407 1.00 22.61 411 ARG A N 1
ATOM 889 C CA . ARG A 1 123 ? 38.390 54.596 92.572 1.00 20.12 411 ARG A CA 1
ATOM 890 C C . ARG A 1 123 ? 37.773 55.975 92.308 1.00 18.99 411 ARG A C 1
ATOM 891 O O . ARG A 1 123 ? 38.475 56.988 92.300 1.00 25.16 411 ARG A O 1
ATOM 894 N N . MET A 1 124 ? 36.460 56.010 92.090 1.00 17.77 412 MET A N 1
ATOM 895 C CA . MET A 1 124 ? 35.770 57.265 91.834 1.00 15.46 412 MET A CA 1
ATOM 896 C C . MET A 1 124 ? 35.691 58.090 93.110 1.00 15.96 412 MET A C 1
ATOM 897 O O . MET A 1 124 ? 35.528 57.539 94.199 1.00 18.72 412 MET A O 1
ATOM 902 N N . ASN A 1 125 ? 35.815 59.409 92.981 1.00 15.16 413 ASN A N 1
ATOM 903 C CA . ASN A 1 125 ? 35.575 60.298 94.111 1.00 14.36 413 ASN A CA 1
ATOM 904 C C . ASN A 1 125 ? 34.116 60.737 94.131 1.00 13.97 413 ASN A C 1
ATOM 905 O O . ASN A 1 125 ? 33.339 60.423 93.205 1.00 15.71 413 ASN A O 1
ATOM 910 N N . GLU A 1 126 ? 33.715 61.422 95.196 1.00 14.85 414 GLU A N 1
ATOM 911 C CA . GLU A 1 126 ? 32.295 61.722 95.375 1.00 14.25 414 GLU A CA 1
ATOM 912 C C . GLU A 1 126 ? 31.775 62.789 94.414 1.00 14.06 414 GLU A C 1
ATOM 913 O O . GLU A 1 126 ? 30.605 62.758 94.048 1.00 17.12 414 GLU A O 1
ATOM 919 N N . GLU A 1 127 ? 32.655 63.687 93.965 1.00 14.84 415 GLU A N 1
ATOM 920 C CA . GLU A 1 127 ? 32.309 64.638 92.912 1.00 15.82 415 GLU A CA 1
ATOM 921 C C . GLU A 1 127 ? 31.899 63.896 91.626 1.00 14.68 415 GLU A C 1
ATOM 922 O O . GLU A 1 127 ? 30.931 64.264 90.950 1.00 14.85 415 GLU A O 1
ATOM 928 N N . GLN A 1 128 ? 32.639 62.842 91.313 1.00 13.20 416 GLN A N 1
ATOM 929 C CA . GLN A 1 128 ? 32.378 62.021 90.135 1.00 12.21 416 GLN A CA 1
ATOM 930 C C . GLN A 1 128 ? 31.117 61.173 90.317 1.00 14.49 416 GLN A C 1
ATOM 931 O O . GLN A 1 128 ? 30.293 61.085 89.412 1.00 14.36 416 GLN A O 1
ATOM 937 N N . ILE A 1 129 ? 30.976 60.553 91.486 1.00 13.76 417 ILE A N 1
ATOM 938 C CA . ILE A 1 129 ? 29.795 59.747 91.803 1.00 12.66 417 ILE A CA 1
ATOM 939 C C . ILE A 1 129 ? 28.536 60.609 91.725 1.00 12.59 417 ILE A C 1
ATOM 940 O O . ILE A 1 129 ? 27.556 60.218 91.095 1.00 14.19 417 ILE A O 1
ATOM 945 N N . ALA A 1 130 ? 28.582 61.804 92.306 1.00 14.93 418 ALA A N 1
ATOM 946 C CA . ALA A 1 130 ? 27.442 62.725 92.245 1.00 14.57 418 ALA A CA 1
ATOM 947 C C . ALA A 1 130 ? 27.104 63.131 90.804 1.00 16.96 418 ALA A C 1
ATOM 948 O O . ALA A 1 130 ? 25.931 63.234 90.441 1.00 16.92 418 ALA A O 1
ATOM 950 N N . ALA A 1 131 ? 28.131 63.333 89.980 1.00 13.78 419 ALA A N 1
ATOM 951 C CA . ALA A 1 131 ? 27.932 63.676 88.573 1.00 13.55 419 ALA A CA 1
ATOM 952 C C . ALA A 1 131 ? 27.162 62.572 87.833 1.00 13.66 419 ALA A C 1
ATOM 953 O O . ALA A 1 131 ? 26.230 62.850 87.061 1.00 15.95 419 ALA A O 1
ATOM 955 N N . VAL A 1 132 ? 27.552 61.321 88.066 1.00 14.37 420 VAL A N 1
ATOM 956 C CA . VAL A 1 132 ? 26.885 60.193 87.428 1.00 15.00 420 VAL A CA 1
ATOM 957 C C . VAL A 1 132 ? 25.436 60.085 87.911 1.00 14.73 420 VAL A C 1
ATOM 958 O O . VAL A 1 132 ? 24.520 59.948 87.099 1.00 16.23 420 VAL A O 1
ATOM 962 N N . CYS A 1 133 ? 25.230 60.182 89.220 1.00 14.15 421 CYS A N 1
ATOM 963 C CA . CYS A 1 133 ? 23.880 60.092 89.791 1.00 13.24 421 CYS A CA 1
ATOM 964 C C . CYS A 1 133 ? 22.969 61.207 89.294 1.00 13.74 421 CYS A C 1
ATOM 965 O O . CYS A 1 133 ? 21.798 60.965 88.989 1.00 17.73 421 CYS A O 1
ATOM 968 N N . LEU A 1 134 ? 23.492 62.426 89.226 1.00 16.67 422 LEU A N 1
ATOM 969 C CA . LEU A 1 134 ? 22.717 63.549 88.717 1.00 16.49 422 LEU A CA 1
ATOM 970 C C . LEU A 1 134 ? 22.271 63.318 87.275 1.00 15.56 422 LEU A C 1
ATOM 971 O O . LEU A 1 134 ? 21.108 63.553 86.944 1.00 17.33 422 LEU A O 1
ATOM 976 N N . ALA A 1 135 ? 23.183 62.853 86.423 1.00 14.07 423 ALA A N 1
ATOM 977 C CA . ALA A 1 135 ? 22.841 62.551 85.025 1.00 14.46 423 ALA A CA 1
ATOM 978 C C . ALA A 1 135 ? 21.774 61.465 84.926 1.00 14.87 423 ALA A C 1
ATOM 979 O O . ALA A 1 135 ? 20.824 61.591 84.154 1.00 16.16 423 ALA A O 1
ATOM 981 N N . VAL A 1 136 ? 21.944 60.384 85.677 1.00 15.67 424 VAL A N 1
ATOM 982 C CA . VAL A 1 136 ? 21.000 59.284 85.604 1.00 16.01 424 VAL A CA 1
ATOM 983 C C . VAL A 1 136 ? 19.629 59.713 86.151 1.00 16.00 424 VAL A C 1
ATOM 984 O O . VAL A 1 136 ? 18.603 59.365 85.580 1.00 16.29 424 VAL A O 1
ATOM 988 N N . LEU A 1 137 ? 19.616 60.475 87.245 1.00 15.53 425 LEU A N 1
ATOM 989 C CA . LEU A 1 137 ? 18.348 60.936 87.842 1.00 16.83 425 LEU A CA 1
ATOM 990 C C . LEU A 1 137 ? 17.604 61.924 86.957 1.00 18.30 425 LEU A C 1
ATOM 991 O O . LEU A 1 137 ? 16.361 61.941 86.941 1.00 21.99 425 LEU A O 1
ATOM 996 N N . GLN A 1 138 ? 18.347 62.767 86.243 1.00 17.36 426 GLN A N 1
ATOM 997 C CA . GLN A 1 138 ? 17.740 63.653 85.247 1.00 18.79 426 GLN A CA 1
ATOM 998 C C . GLN A 1 138 ? 17.026 62.830 84.184 1.00 20.40 426 GLN A C 1
ATOM 999 O O . GLN A 1 138 ? 15.878 63.138 83.826 1.00 22.55 426 GLN A O 1
ATOM 1005 N N . ALA A 1 139 ? 17.698 61.788 83.690 1.00 18.64 427 ALA A N 1
ATOM 1006 C CA . ALA A 1 139 ? 17.097 60.847 82.729 1.00 15.53 427 ALA A CA 1
ATOM 1007 C C . ALA A 1 139 ? 15.860 60.157 83.291 1.00 16.24 427 ALA A C 1
ATOM 1008 O O . ALA A 1 139 ? 14.811 60.158 82.658 1.00 18.65 427 ALA A O 1
ATOM 1010 N N . LEU A 1 140 ? 15.987 59.560 84.474 1.00 16.13 428 LEU A N 1
ATOM 1011 C CA . LEU A 1 140 ? 14.881 58.812 85.079 1.00 16.75 428 LEU A CA 1
ATOM 1012 C C . LEU A 1 140 ? 13.674 59.676 85.423 1.00 20.88 428 LEU A C 1
ATOM 1013 O O . LEU A 1 140 ? 12.532 59.219 85.303 1.00 21.89 428 LEU A O 1
ATOM 1018 N N . SER A 1 141 ? 13.915 60.908 85.853 1.00 20.94 429 SER A N 1
ATOM 1019 C CA . SER A 1 141 ? 12.817 61.802 86.227 1.00 23.08 429 SER A CA 1
ATOM 1020 C C . SER A 1 141 ? 11.872 62.012 85.039 1.00 23.68 429 SER A C 1
ATOM 1021 O O . SER A 1 141 ? 10.647 61.903 85.179 1.00 26.20 429 SER A O 1
ATOM 1024 N N . VAL A 1 142 ? 12.450 62.276 83.871 1.00 22.28 430 VAL A N 1
ATOM 1025 C CA . VAL A 1 142 ? 11.683 62.470 82.644 1.00 22.78 430 VAL A CA 1
ATOM 1026 C C . VAL A 1 142 ? 11.050 61.162 82.150 1.00 21.88 430 VAL A C 1
ATOM 1027 O O . VAL A 1 142 ? 9.873 61.152 81.749 1.00 23.27 430 VAL A O 1
ATOM 1031 N N . LEU A 1 143 ? 11.814 60.068 82.165 1.00 18.68 431 LEU A N 1
ATOM 1032 C CA . LEU A 1 143 ? 11.295 58.755 81.753 1.00 19.14 431 LEU A CA 1
ATOM 1033 C C . LEU A 1 143 ? 10.134 58.292 82.621 1.00 20.83 431 LEU A C 1
ATOM 1034 O O . LEU A 1 143 ? 9.102 57.822 82.115 1.00 22.13 431 LEU A O 1
ATOM 1039 N N . HIS A 1 144 ? 10.308 58.413 83.929 1.00 19.90 432 HIS A N 1
ATOM 1040 C CA . HIS A 1 144 ? 9.308 57.933 84.877 1.00 21.78 432 HIS A CA 1
ATOM 1041 C C . HIS A 1 144 ? 8.016 58.728 84.756 1.00 23.36 432 HIS A C 1
ATOM 1042 O O . HIS A 1 144 ? 6.924 58.159 84.870 1.00 27.78 432 HIS A O 1
ATOM 1049 N N . ALA A 1 145 ? 8.143 60.028 84.497 1.00 24.04 433 ALA A N 1
ATOM 1050 C CA . ALA A 1 145 ? 6.981 60.900 84.279 1.00 26.78 433 ALA A CA 1
ATOM 1051 C C . ALA A 1 145 ? 6.140 60.487 83.059 1.00 29.69 433 ALA A C 1
ATOM 1052 O O . ALA A 1 145 ? 4.939 60.780 83.006 1.00 31.31 433 ALA A O 1
ATOM 1054 N N . GLN A 1 146 ? 6.779 59.830 82.090 1.00 26.22 434 GLN A N 1
ATOM 1055 C CA . GLN A 1 146 ? 6.113 59.300 80.889 1.00 27.95 434 GLN A CA 1
ATOM 1056 C C . GLN A 1 146 ? 5.727 57.832 81.035 1.00 23.65 434 GLN A C 1
ATOM 1057 O O . GLN A 1 146 ? 5.281 57.198 80.061 1.00 27.76 434 GLN A O 1
ATOM 1063 N N . GLY A 1 147 ? 5.918 57.284 82.234 1.00 23.13 435 GLY A N 1
ATOM 1064 C CA . GLY A 1 147 ? 5.601 55.893 82.524 1.00 24.48 435 GLY A CA 1
ATOM 1065 C C . GLY A 1 147 ? 6.599 54.869 82.019 1.00 25.31 435 GLY A C 1
ATOM 1066 O O . GLY A 1 147 ? 6.283 53.686 81.955 1.00 27.71 435 GLY A O 1
ATOM 1067 N N . VAL A 1 148 ? 7.814 55.294 81.671 1.00 22.55 436 VAL A N 1
ATOM 1068 C CA . VAL A 1 148 ? 8.821 54.337 81.235 1.00 21.24 436 VAL A CA 1
ATOM 1069 C C . VAL A 1 148 ? 9.671 53.891 82.423 1.00 19.77 436 VAL A C 1
ATOM 1070 O O . VAL A 1 148 ? 10.199 54.727 83.150 1.00 23.72 436 VAL A O 1
ATOM 1074 N N . ILE A 1 149 ? 9.773 52.574 82.606 1.00 20.18 437 ILE A N 1
ATOM 1075 C CA . ILE A 1 149 ? 10.637 51.954 83.616 1.00 17.79 437 ILE A CA 1
ATOM 1076 C C . ILE A 1 149 ? 11.797 51.281 82.886 1.00 19.16 437 ILE A C 1
ATOM 1077 O O . ILE A 1 149 ? 11.597 50.495 81.965 1.00 20.43 437 ILE A O 1
ATOM 1082 N N . HIS A 1 150 ? 13.019 51.583 83.292 1.00 18.09 438 HIS A N 1
ATOM 1083 C CA . HIS A 1 150 ? 14.185 51.059 82.591 1.00 16.57 438 HIS A CA 1
ATOM 1084 C C . HIS A 1 150 ? 14.399 49.564 82.881 1.00 18.53 438 HIS A C 1
ATOM 1085 O O . HIS A 1 150 ? 14.584 48.760 81.962 1.00 18.17 438 HIS A O 1
ATOM 1092 N N . ARG A 1 151 ? 14.379 49.221 84.170 1.00 19.65 439 ARG A N 1
ATOM 1093 C CA . ARG A 1 151 ? 14.499 47.844 84.682 1.00 19.71 439 ARG A CA 1
ATOM 1094 C C . ARG A 1 151 ? 15.873 47.160 84.571 1.00 17.98 439 ARG A C 1
ATOM 1095 O O . ARG A 1 151 ? 16.023 46.014 84.980 1.00 21.24 439 ARG A O 1
ATOM 1103 N N . ASP A 1 152 ? 16.890 47.860 84.072 1.00 17.46 440 ASP A N 1
ATOM 1104 C CA . ASP A 1 152 ? 18.230 47.292 84.058 1.00 19.15 440 ASP A CA 1
ATOM 1105 C C . ASP A 1 152 ? 19.298 48.336 84.381 1.00 17.99 440 ASP A C 1
ATOM 1106 O O . ASP A 1 152 ? 20.336 48.406 83.724 1.00 18.50 440 ASP A O 1
ATOM 1111 N N . ILE A 1 153 ? 19.040 49.136 85.409 1.00 16.28 441 ILE A N 1
ATOM 1112 C CA . ILE A 1 153 ? 20.020 50.117 85.865 1.00 14.79 441 ILE A CA 1
ATOM 1113 C C . ILE A 1 153 ? 21.179 49.398 86.569 1.00 18.20 441 ILE A C 1
ATOM 1114 O O . ILE A 1 153 ? 20.975 48.642 87.513 1.00 18.84 441 ILE A O 1
ATOM 1119 N N . LYS A 1 154 ? 22.386 49.641 86.065 1.00 16.38 442 LYS A N 1
ATOM 1120 C CA . LYS A 1 154 ? 23.643 49.108 86.593 1.00 16.14 442 LYS A CA 1
ATOM 1121 C C . LYS A 1 154 ? 24.755 49.803 85.815 1.00 14.02 442 LYS A C 1
ATOM 1122 O O . LYS A 1 154 ? 24.469 50.467 84.814 1.00 14.25 442 LYS A O 1
ATOM 1128 N N . SER A 1 155 ? 26.008 49.651 86.248 1.00 14.36 443 SER A N 1
ATOM 1129 C CA . SER A 1 155 ? 27.119 50.365 85.605 1.00 15.09 443 SER A CA 1
ATOM 1130 C C . SER A 1 155 ? 27.260 50.071 84.114 1.00 16.06 443 SER A C 1
ATOM 1131 O O . SER A 1 155 ? 27.649 50.949 83.347 1.00 14.91 443 SER A O 1
ATOM 1134 N N . ASP A 1 156 ? 26.916 48.852 83.703 1.00 13.46 444 ASP A N 1
ATOM 1135 C CA . ASP A 1 156 ? 27.017 48.448 82.300 1.00 14.77 444 ASP A CA 1
ATOM 1136 C C . ASP A 1 156 ? 26.097 49.288 81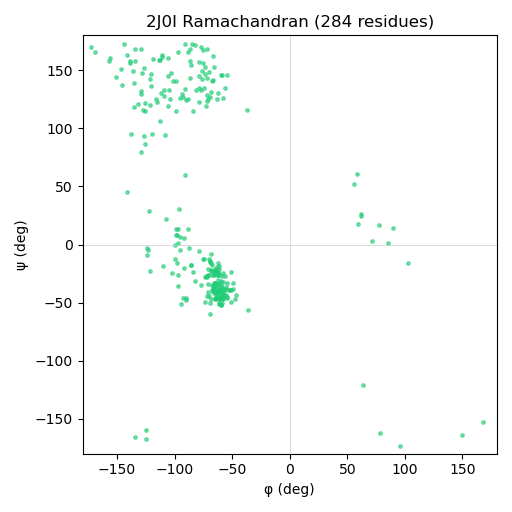.390 1.00 13.26 444 ASP A C 1
ATOM 1137 O O . ASP A 1 156 ? 26.361 49.433 80.195 1.00 17.59 444 ASP A O 1
ATOM 1142 N N . SER A 1 157 ? 25.015 49.817 81.965 1.00 14.36 445 SER A N 1
ATOM 1143 C CA . SER A 1 157 ? 24.020 50.608 81.232 1.00 14.88 445 SER A CA 1
ATOM 1144 C C . SER A 1 157 ? 24.333 52.108 81.133 1.00 14.35 445 SER A C 1
ATOM 1145 O O . SER A 1 157 ? 23.574 52.865 80.521 1.00 16.02 445 SER A O 1
ATOM 1148 N N . ILE A 1 158 ? 25.423 52.537 81.764 1.00 13.87 446 ILE A N 1
ATOM 1149 C CA . ILE A 1 158 ? 25.808 53.938 81.771 1.00 13.85 446 ILE A CA 1
ATOM 1150 C C . ILE A 1 158 ? 26.992 54.090 80.829 1.00 13.21 446 ILE A C 1
ATOM 1151 O O . ILE A 1 158 ? 28.029 53.464 81.037 1.00 14.30 446 ILE A O 1
ATOM 1156 N N . LEU A 1 159 ? 26.816 54.904 79.787 1.00 12.34 447 LEU A N 1
ATOM 1157 C CA . LEU A 1 159 ? 27.841 55.139 78.777 1.00 12.62 447 LEU A CA 1
ATOM 1158 C C . LEU A 1 159 ? 28.337 56.581 78.844 1.00 12.61 447 LEU A C 1
ATOM 1159 O O . LEU A 1 159 ? 27.632 57.479 79.337 1.00 13.35 447 LEU A O 1
ATOM 1164 N N . LEU A 1 160 ? 29.533 56.800 78.310 1.00 12.69 448 LEU A N 1
ATOM 1165 C CA . LEU A 1 160 ? 30.222 58.081 78.418 1.00 12.41 448 LEU A CA 1
ATOM 1166 C C . LEU A 1 160 ? 30.681 58.581 77.059 1.00 12.63 448 LEU A C 1
ATOM 1167 O O . LEU A 1 160 ? 31.036 57.786 76.178 1.00 12.57 448 LEU A O 1
ATOM 1172 N N . THR A 1 161 ? 30.696 59.902 76.907 1.00 13.40 449 THR A N 1
ATOM 1173 C CA . THR A 1 161 ? 31.354 60.538 75.771 1.00 14.57 449 THR A CA 1
ATOM 1174 C C . THR A 1 161 ? 32.825 60.803 76.119 1.00 14.01 449 THR A C 1
ATOM 1175 O O . THR A 1 161 ? 33.217 60.768 77.294 1.00 15.01 449 THR A O 1
ATOM 1179 N N . HIS A 1 162 ? 33.640 61.104 75.108 1.00 14.24 450 HIS A N 1
ATOM 1180 C CA . HIS A 1 162 ? 35.071 61.358 75.346 1.00 15.68 450 HIS A CA 1
ATOM 1181 C C . HIS A 1 162 ? 35.284 62.529 76.311 1.00 16.19 450 HIS A C 1
ATOM 1182 O O . HIS A 1 162 ? 36.312 62.597 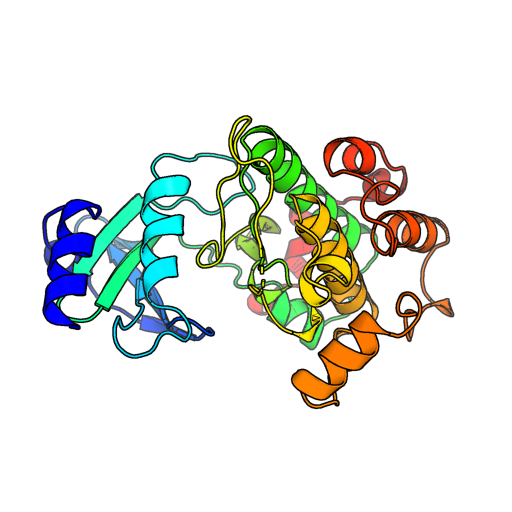77.008 1.00 18.93 450 HIS A O 1
ATOM 1189 N N . ASP A 1 163 ? 34.321 63.454 76.349 1.00 15.49 451 ASP A N 1
ATOM 1190 C CA . ASP A 1 163 ? 34.440 64.617 77.215 1.00 16.02 451 ASP A CA 1
ATOM 1191 C C . ASP A 1 163 ? 33.679 64.495 78.543 1.00 17.30 451 ASP A C 1
ATOM 1192 O O . ASP A 1 163 ? 33.525 65.480 79.275 1.00 19.06 451 ASP A O 1
ATOM 1197 N N . GLY A 1 164 ? 33.249 63.271 78.860 1.00 15.97 452 GLY A N 1
ATOM 1198 C CA . GLY A 1 164 ? 32.756 62.931 80.193 1.00 15.49 452 GLY A CA 1
ATOM 1199 C C . GLY A 1 164 ? 31.273 63.119 80.437 1.00 13.23 452 GLY A C 1
ATOM 1200 O O . GLY A 1 164 ? 30.822 63.101 81.588 1.00 16.98 452 GLY A O 1
ATOM 1201 N N . ARG A 1 165 ? 30.500 63.291 79.370 1.00 13.89 453 ARG A N 1
ATOM 1202 C CA . ARG A 1 165 ? 29.057 63.379 79.508 1.00 16.43 453 ARG A CA 1
ATOM 1203 C C . ARG A 1 165 ? 28.516 61.967 79.679 1.00 13.45 453 ARG A C 1
ATOM 1204 O O . ARG A 1 165 ? 29.052 61.025 79.117 1.00 17.44 453 ARG A O 1
ATOM 1212 N N . VAL A 1 166 ? 27.473 61.845 80.490 1.00 13.35 454 VAL A N 1
ATOM 1213 C CA . VAL A 1 166 ? 26.943 60.569 80.941 1.00 13.27 454 VAL A CA 1
ATOM 1214 C C . VAL A 1 166 ? 25.568 60.345 80.321 1.00 15.55 454 VAL A C 1
ATOM 1215 O O . VAL A 1 166 ? 24.724 61.235 80.352 1.00 15.13 454 VAL A O 1
ATOM 1219 N N . LYS A 1 167 ? 25.356 59.170 79.735 1.00 14.84 455 LYS A N 1
ATOM 1220 C CA . LYS A 1 167 ? 24.083 58.845 79.098 1.00 13.53 455 LYS A CA 1
ATOM 1221 C C . LYS A 1 167 ? 23.628 57.425 79.470 1.00 14.86 455 LYS A C 1
ATOM 1222 O O . LYS A 1 167 ? 24.432 56.490 79.539 1.00 15.96 455 LYS A O 1
ATOM 1228 N N . LEU A 1 168 ? 22.331 57.286 79.720 1.00 14.12 456 LEU A N 1
ATOM 1229 C CA . LEU A 1 168 ? 21.712 56.005 80.025 1.00 15.44 456 LEU A CA 1
ATOM 1230 C C . LEU A 1 168 ? 21.440 55.230 78.736 1.00 13.00 456 LEU A C 1
ATOM 1231 O O . LEU A 1 168 ? 20.927 55.796 77.760 1.00 14.83 456 LEU A O 1
ATOM 1236 N N . SER A 1 169 ? 21.813 53.952 78.729 1.00 16.22 457 SER A N 1
ATOM 1237 C CA . SER A 1 169 ? 21.560 53.066 77.596 1.00 16.83 457 SER A CA 1
ATOM 1238 C C . SER A 1 169 ? 21.011 51.720 78.047 1.00 14.14 457 SER A C 1
ATOM 1239 O O . SER A 1 169 ? 20.544 51.585 79.181 1.00 16.84 457 SER A O 1
ATOM 1242 N N . ASP A 1 170 ? 21.023 50.747 77.140 1.00 17.91 458 ASP A N 1
ATOM 1243 C CA . ASP A 1 170 ? 20.568 49.383 77.428 1.00 17.68 458 ASP A CA 1
ATOM 1244 C C . ASP A 1 170 ? 19.111 49.347 77.902 1.00 15.13 458 ASP A C 1
ATOM 1245 O O . ASP A 1 170 ? 18.803 48.879 78.998 1.00 17.04 458 ASP A O 1
ATOM 1250 N N . PHE A 1 171 ? 18.219 49.817 77.034 1.00 16.04 459 PHE A N 1
ATOM 1251 C CA . PHE A 1 171 ? 16.774 49.842 77.313 1.00 16.72 459 PHE A CA 1
ATOM 1252 C C . PHE A 1 171 ? 16.016 48.556 76.913 1.00 17.56 459 PHE A C 1
ATOM 1253 O O . PHE A 1 171 ? 14.778 48.552 76.893 1.00 19.34 459 PHE A O 1
ATOM 1261 N N . GLY A 1 172 ? 16.727 47.471 76.623 1.00 18.47 460 GLY A N 1
ATOM 1262 C CA . GLY A 1 172 ? 16.084 46.251 76.121 1.00 17.56 460 GLY A CA 1
ATOM 1263 C C . GLY A 1 172 ? 15.085 45.596 77.074 1.00 17.53 460 GLY A C 1
ATOM 1264 O O . GLY A 1 172 ? 14.184 44.856 76.636 1.00 20.80 460 GLY A O 1
ATOM 1265 N N . PHE A 1 173 ? 15.228 45.862 78.374 1.00 17.09 461 PHE A N 1
ATOM 1266 C CA . PHE A 1 173 ? 14.295 45.346 79.383 1.00 20.15 461 PHE A CA 1
ATOM 1267 C C . PHE A 1 173 ? 13.240 46.365 79.811 1.00 18.42 461 PHE A C 1
ATOM 1268 O O . PHE A 1 173 ? 12.501 46.114 80.770 1.00 22.38 461 PHE A O 1
ATOM 1276 N N . CYS A 1 174 ? 13.155 47.506 79.133 1.00 19.47 462 CYS A N 1
ATOM 1277 C CA . CYS A 1 174 ? 12.251 48.561 79.575 1.00 17.75 462 CYS A CA 1
ATOM 1278 C C . CYS A 1 174 ? 10.790 48.169 79.455 1.00 18.26 462 CYS A C 1
ATOM 1279 O O . CYS A 1 174 ? 10.439 47.207 78.757 1.00 21.32 462 CYS A O 1
ATOM 1282 N N . ALA A 1 175 ? 9.959 48.909 80.175 1.00 20.01 463 ALA A N 1
ATOM 1283 C CA . ALA A 1 175 ? 8.516 48.690 80.179 1.00 20.58 463 ALA A CA 1
ATOM 1284 C C . ALA A 1 175 ? 7.778 50.019 80.159 1.00 22.97 463 ALA A C 1
ATOM 1285 O O . ALA A 1 175 ? 8.328 51.056 80.535 1.00 21.44 463 ALA A O 1
ATOM 1287 N N . GLN A 1 176 ? 6.527 49.968 79.711 1.00 27.53 464 GLN A N 1
ATOM 1288 C CA . GLN A 1 176 ? 5.633 51.115 79.689 1.00 27.64 464 GLN A CA 1
ATOM 1289 C C . GLN A 1 176 ? 4.458 50.827 80.619 1.00 27.73 464 GLN A C 1
ATOM 1290 O O . GLN A 1 176 ? 3.796 49.793 80.484 1.00 29.71 464 GLN A O 1
ATOM 1296 N N . VAL A 1 177 ? 4.220 51.727 81.567 1.00 23.55 465 VAL A N 1
ATOM 1297 C CA . VAL A 1 177 ? 3.011 51.689 82.398 1.00 25.60 465 VAL A CA 1
ATOM 1298 C C . VAL A 1 177 ? 2.095 52.864 82.050 1.00 29.74 465 VAL A C 1
ATOM 1299 O O . VAL A 1 177 ? 2.514 53.843 81.425 1.00 31.66 465 VAL A O 1
ATOM 1303 N N . SER A 1 178 ? 0.829 52.747 82.440 1.00 32.25 466 SER A N 1
ATOM 1304 C CA . SER A 1 178 ? -0.191 53.714 82.061 1.00 32.39 466 SER A CA 1
ATOM 1305 C C . SER A 1 178 ? -1.171 53.906 83.208 1.00 32.35 466 SER A C 1
ATOM 1306 O O . SER A 1 178 ? -1.119 53.180 84.197 1.00 26.49 466 SER A O 1
ATOM 1309 N N . LYS A 1 179 ? -2.070 54.872 83.068 1.00 34.55 467 LYS A N 1
ATOM 1310 C CA . LYS A 1 179 ? -3.129 55.074 84.057 1.00 38.16 467 LYS A CA 1
ATOM 1311 C C . LYS A 1 179 ? -3.978 53.810 84.203 1.00 35.51 467 LYS A C 1
ATOM 1312 O O . LYS A 1 179 ? -4.374 53.447 85.308 1.00 35.97 467 LYS A O 1
ATOM 1315 N N . GLU A 1 180 ? -4.221 53.129 83.085 1.00 32.98 468 GLU A N 1
ATOM 1316 C CA . GLU A 1 180 ? -5.016 51.901 83.077 1.00 31.89 468 GLU A CA 1
ATOM 1317 C C . GLU A 1 180 ? -4.239 50.684 83.584 1.00 31.85 468 GLU A C 1
ATOM 1318 O O . GLU A 1 180 ? -4.811 49.806 84.227 1.00 34.96 468 GLU A O 1
ATOM 1324 N N . VAL A 1 181 ? -2.936 50.628 83.298 1.00 29.85 469 VAL A N 1
ATOM 1325 C CA . VAL A 1 181 ? -2.089 49.543 83.783 1.00 27.80 469 VAL A CA 1
ATOM 1326 C C . VAL A 1 181 ? -0.856 50.163 84.463 1.00 27.40 469 VAL A C 1
ATOM 1327 O O . VAL A 1 181 ? 0.212 50.246 83.856 1.00 28.20 469 VAL A O 1
ATOM 1331 N N . PRO A 1 182 ? -1.008 50.620 85.722 1.00 26.82 470 PRO A N 1
ATOM 1332 C CA . PRO A 1 182 ? 0.064 51.399 86.371 1.00 30.84 470 PRO A CA 1
ATOM 1333 C C . PRO A 1 182 ? 1.282 50.610 86.856 1.00 34.06 470 PRO A C 1
ATOM 1334 O O . PRO A 1 182 ? 2.298 51.221 87.195 1.00 39.82 470 PRO A O 1
ATOM 1338 N N . ARG A 1 183 ? 1.192 49.285 86.889 1.00 30.68 471 ARG A N 1
ATOM 1339 C CA . ARG A 1 183 ? 2.270 48.438 87.386 1.00 32.39 471 ARG A CA 1
ATOM 1340 C C . ARG A 1 183 ? 2.562 47.242 86.474 1.00 29.11 471 ARG A C 1
ATOM 1341 O O . ARG A 1 183 ? 1.708 46.812 85.684 1.00 30.57 471 ARG A O 1
ATOM 1344 N N . ARG A 1 184 ? 3.776 46.712 86.605 1.00 27.63 472 ARG A N 1
ATOM 1345 C CA . ARG A 1 184 ? 4.213 45.516 85.900 1.00 27.64 472 ARG A CA 1
ATOM 1346 C C . ARG A 1 184 ? 4.385 44.377 86.903 1.00 30.38 472 ARG A C 1
ATOM 1347 O O . ARG A 1 184 ? 4.483 44.629 88.105 1.00 29.13 472 ARG A O 1
ATOM 1355 N N . LYS A 1 185 ? 4.438 43.144 86.399 1.00 33.39 473 LYS A N 1
ATOM 1356 C CA . LYS A 1 185 ? 4.622 41.942 87.231 1.00 37.42 473 LYS A CA 1
ATOM 1357 C C . LYS A 1 185 ? 5.797 41.055 86.816 1.00 38.37 473 LYS A C 1
ATOM 1358 O O . LYS A 1 185 ? 6.225 40.207 87.598 1.00 44.93 473 LYS A O 1
ATOM 1374 N N . LEU A 1 187 ? 9.201 39.298 86.230 1.00 36.23 475 LEU A N 1
ATOM 1375 C CA . LEU A 1 187 ? 10.505 39.241 86.869 1.00 34.48 475 LEU A CA 1
ATOM 1376 C C . LEU A 1 187 ? 11.531 39.579 85.790 1.00 32.41 475 LEU A C 1
ATOM 1377 O O . LEU A 1 187 ? 11.971 38.715 85.039 1.00 30.72 475 LEU A O 1
ATOM 1382 N N . VAL A 1 188 ? 11.882 40.863 85.713 1.00 33.04 476 VAL A N 1
ATOM 1383 C CA . VAL A 1 188 ? 12.774 41.382 84.680 1.00 27.51 476 VAL A CA 1
ATOM 1384 C C . VAL A 1 188 ? 13.897 42.196 85.342 1.00 23.87 476 VAL A C 1
ATOM 1385 O O . VAL A 1 188 ? 13.625 43.034 86.205 1.00 28.10 476 VAL A O 1
ATOM 1389 N N . GLY A 1 189 ? 15.140 41.926 84.941 1.00 25.56 477 GLY A N 1
ATOM 1390 C CA . GLY A 1 189 ? 16.317 42.680 85.422 1.00 25.38 477 GLY A CA 1
ATOM 1391 C C . GLY A 1 189 ? 17.589 41.855 85.477 1.00 25.89 477 GLY A C 1
ATOM 1392 O O . GLY A 1 189 ? 17.671 40.791 84.870 1.00 30.42 477 GLY A O 1
ATOM 1393 N N . THR A 1 190 ? 18.592 42.355 86.203 1.00 24.34 478 THR A N 1
ATOM 1394 C CA . THR A 1 190 ? 19.837 41.618 86.446 1.00 26.56 478 THR A CA 1
ATOM 1395 C C . THR A 1 190 ? 19.934 41.319 87.942 1.00 28.88 478 THR A C 1
ATOM 1396 O O . THR A 1 190 ? 19.889 42.247 88.750 1.00 29.39 478 THR A O 1
ATOM 1400 N N . PRO A 1 191 ? 20.053 40.024 88.314 1.00 32.32 479 PRO A N 1
ATOM 1401 C CA . PRO A 1 191 ? 19.857 39.550 89.689 1.00 31.13 479 PRO A CA 1
ATOM 1402 C C . PRO A 1 191 ? 20.335 40.490 90.801 1.00 28.79 479 PRO A C 1
ATOM 1403 O O . PRO A 1 191 ? 19.544 40.900 91.641 1.00 28.91 479 PRO A O 1
ATOM 1407 N N . TYR A 1 192 ? 21.606 40.873 90.765 1.00 29.02 480 TYR A N 1
ATOM 1408 C CA . TYR A 1 192 ? 22.208 41.591 91.886 1.00 27.39 480 TYR A CA 1
ATOM 1409 C C . TYR A 1 192 ? 21.642 43.004 92.062 1.00 25.59 480 TYR A C 1
ATOM 1410 O O . TYR A 1 192 ? 21.680 43.546 93.162 1.00 24.87 480 TYR A O 1
ATOM 1419 N N . TRP A 1 193 ? 21.083 43.575 90.991 1.00 23.48 481 TRP A N 1
ATOM 1420 C CA . TRP A 1 193 ? 20.550 44.939 91.013 1.00 21.98 481 TRP A CA 1
ATOM 1421 C C . TRP A 1 193 ? 19.019 45.045 91.172 1.00 23.50 481 TRP A C 1
ATOM 1422 O O . TRP A 1 193 ? 18.490 46.150 91.231 1.00 22.49 481 TRP A O 1
ATOM 1433 N N . MET A 1 194 ? 18.319 43.907 91.267 1.00 27.38 482 MET A N 1
ATOM 1434 C CA . MET A 1 194 ? 16.849 43.901 91.273 1.00 28.76 482 MET A CA 1
ATOM 1435 C C . MET A 1 194 ? 16.268 44.349 92.616 1.00 27.70 482 MET A C 1
ATOM 1436 O O . MET A 1 194 ? 16.811 44.015 93.685 1.00 27.56 482 MET A O 1
ATOM 1441 N N . ALA A 1 195 ? 15.165 45.094 92.556 1.00 26.16 483 ALA A N 1
ATOM 1442 C CA . ALA A 1 195 ? 14.493 45.607 93.751 1.00 26.80 483 ALA A CA 1
ATOM 1443 C C . ALA A 1 195 ? 13.833 44.454 94.497 1.00 32.42 483 ALA A C 1
ATOM 1444 O O . ALA A 1 195 ? 13.430 43.471 93.874 1.00 31.79 483 ALA A O 1
ATOM 1446 N N . PRO A 1 196 ? 13.752 44.560 95.835 1.00 34.33 484 PRO A N 1
ATOM 1447 C CA . PRO A 1 196 ? 13.155 43.474 96.615 1.00 35.19 484 PRO A CA 1
ATOM 1448 C C . PRO A 1 196 ? 11.676 43.219 96.292 1.00 34.12 484 PRO A C 1
ATOM 1449 O O . PRO A 1 196 ? 11.271 42.056 96.241 1.00 38.26 484 PRO A O 1
ATOM 1453 N N . GLU A 1 197 ? 10.894 44.279 96.065 1.00 33.09 485 GLU A N 1
ATOM 1454 C CA . GLU A 1 197 ? 9.458 44.131 95.753 1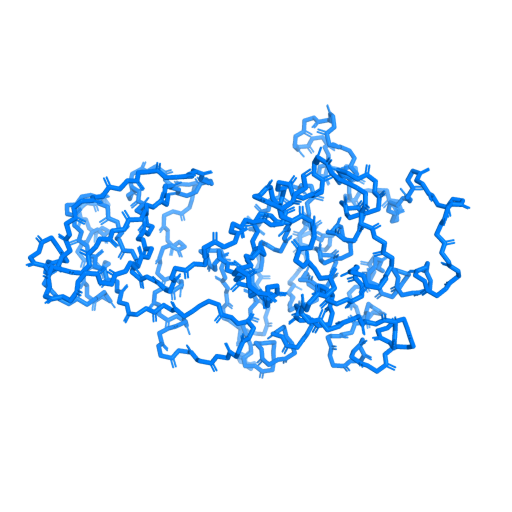.00 36.11 485 GLU A CA 1
ATOM 1455 C C . GLU A 1 197 ? 9.208 43.562 94.358 1.00 36.36 485 GLU A C 1
ATOM 1456 O O . GLU A 1 197 ? 8.173 42.942 94.118 1.00 42.20 485 GLU A O 1
ATOM 1462 N N . LEU A 1 198 ? 10.142 43.802 93.440 1.00 33.83 486 LEU A N 1
ATOM 1463 C CA . LEU A 1 198 ? 10.142 43.154 92.128 1.00 30.83 486 LEU A CA 1
ATOM 1464 C C . LEU A 1 198 ? 10.437 41.668 92.297 1.00 33.80 486 LEU A C 1
ATOM 1465 O O . LEU A 1 198 ? 9.736 40.822 91.742 1.00 36.77 486 LEU A O 1
ATOM 1470 N N . ILE A 1 199 ? 11.453 41.350 93.095 1.00 33.82 487 ILE A N 1
ATOM 1471 C CA . ILE A 1 199 ? 11.785 39.958 93.400 1.00 33.55 487 ILE A CA 1
ATOM 1472 C C . ILE A 1 199 ? 10.613 39.271 94.142 1.00 31.77 487 ILE A C 1
ATOM 1473 O O . ILE A 1 199 ? 10.400 38.079 93.979 1.00 39.74 487 ILE A O 1
ATOM 1478 N N . SER A 1 200 ? 9.847 40.039 94.919 1.00 34.60 488 SER A N 1
ATOM 1479 C CA . SER A 1 200 ? 8.711 39.498 95.703 1.00 33.87 488 SER A CA 1
ATOM 1480 C C . SER A 1 200 ? 7.352 39.552 94.975 1.00 38.87 488 SER A C 1
ATOM 1481 O O . SER A 1 200 ? 6.309 39.243 95.568 1.00 40.83 488 SER A O 1
ATOM 1484 N N . ARG A 1 201 ? 7.369 39.957 93.704 1.00 35.49 489 ARG A N 1
ATOM 1485 C CA . ARG A 1 201 ? 6.190 39.943 92.828 1.00 30.26 489 ARG A CA 1
ATOM 1486 C C . ARG A 1 201 ? 5.028 40.834 93.276 1.00 32.74 489 ARG A C 1
ATOM 1487 O O . ARG A 1 201 ? 3.871 40.560 92.940 1.00 42.71 489 ARG A O 1
ATOM 1495 N N . LEU A 1 202 ? 5.333 41.889 94.031 1.00 32.36 490 LEU A N 1
ATOM 1496 C CA . LEU A 1 202 ? 4.386 42.983 94.247 1.00 40.18 490 LEU A CA 1
ATOM 1497 C C . LEU A 1 202 ? 4.256 43.770 92.941 1.00 42.91 490 LEU A C 1
ATOM 1498 O O . LEU A 1 202 ? 5.270 44.223 92.398 1.00 45.05 490 LEU A O 1
ATOM 1503 N N . PRO A 1 203 ? 3.025 43.938 92.421 1.00 46.33 491 PRO A N 1
ATOM 1504 C CA . PRO A 1 203 ? 2.902 44.885 91.316 1.00 43.72 491 PRO A CA 1
ATOM 1505 C C . PRO A 1 203 ? 3.828 46.086 91.545 1.00 41.62 491 PRO A C 1
ATOM 1506 O O . PRO A 1 203 ? 3.663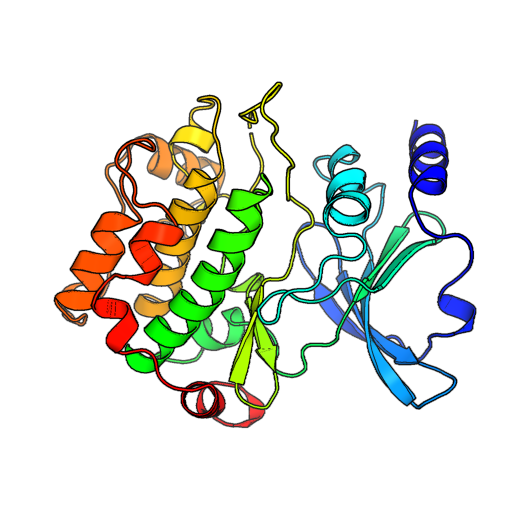 46.818 92.531 1.00 36.34 491 PRO A O 1
ATOM 1510 N N . TYR A 1 204 ? 4.814 46.257 90.666 1.00 33.90 492 TYR A N 1
ATOM 1511 C CA . TYR A 1 204 ? 5.854 47.270 90.875 1.00 31.72 492 TYR A CA 1
ATOM 1512 C C . TYR A 1 204 ? 5.782 48.379 89.825 1.00 32.00 492 TYR A C 1
ATOM 1513 O O . TYR A 1 204 ? 5.205 48.202 88.741 1.00 28.31 492 TYR A O 1
ATOM 1522 N N . GLY A 1 205 ? 6.364 49.525 90.164 1.00 30.94 493 GLY A N 1
ATOM 1523 C CA . GLY A 1 205 ? 6.348 50.698 89.308 1.00 25.73 493 GLY A CA 1
ATOM 1524 C C . GLY A 1 205 ? 7.769 51.170 89.063 1.00 23.74 493 GLY A C 1
ATOM 1525 O O . GLY A 1 205 ? 8.711 50.398 89.235 1.00 25.11 493 GLY A O 1
ATOM 1526 N N . PRO A 1 206 ? 7.923 52.439 88.657 1.00 26.15 494 PRO A N 1
ATOM 1527 C CA . PRO A 1 206 ? 9.212 53.113 88.453 1.00 24.38 494 PRO A CA 1
ATOM 1528 C C . PRO A 1 206 ? 10.203 53.031 89.628 1.00 25.74 494 PRO A C 1
ATOM 1529 O O . PRO A 1 206 ? 11.415 53.145 89.420 1.00 26.19 494 PRO A O 1
ATOM 1533 N N . GLU A 1 207 ? 9.698 52.820 90.842 1.00 28.59 495 GLU A N 1
ATOM 1534 C CA . GLU A 1 207 ? 10.532 52.777 92.052 1.00 27.65 495 GLU A CA 1
ATOM 1535 C C . GLU A 1 207 ? 11.658 51.744 91.992 1.00 25.12 495 GLU A C 1
ATOM 1536 O O . GLU A 1 207 ? 12.692 51.912 92.652 1.00 25.64 495 GLU A O 1
ATOM 1542 N N . VAL A 1 208 ? 11.471 50.681 91.210 1.00 22.57 496 VAL A N 1
ATOM 1543 C CA . VAL A 1 208 ? 12.482 49.634 91.093 1.00 25.37 496 VAL A CA 1
ATOM 1544 C C . VAL A 1 208 ? 13.800 50.188 90.523 1.00 22.31 496 VAL A C 1
ATOM 1545 O O . VAL A 1 208 ? 14.874 49.723 90.890 1.00 22.46 496 VAL A O 1
ATOM 1549 N N . ASP A 1 209 ? 13.702 51.179 89.640 1.00 21.01 497 ASP A N 1
ATOM 1550 C CA . ASP A 1 209 ? 14.890 51.839 89.077 1.00 19.49 497 ASP A CA 1
ATOM 1551 C C . ASP A 1 209 ? 15.693 52.583 90.138 1.00 16.08 497 ASP A C 1
ATOM 1552 O O . ASP A 1 209 ? 16.921 52.674 90.043 1.00 18.98 497 ASP A O 1
ATOM 1557 N N . ILE A 1 210 ? 15.001 53.123 91.137 1.00 17.01 498 ILE A N 1
ATOM 1558 C CA . ILE A 1 210 ? 15.646 53.888 92.206 1.00 17.95 498 ILE A CA 1
ATOM 1559 C C . ILE A 1 210 ? 16.450 52.962 93.122 1.00 19.99 498 ILE A C 1
ATOM 1560 O O . ILE A 1 210 ? 17.588 53.279 93.492 1.00 21.42 498 ILE A O 1
ATOM 1565 N N . TRP A 1 211 ? 15.898 51.792 93.435 1.00 22.36 499 TRP A N 1
ATOM 1566 C CA . TRP A 1 211 ? 16.658 50.774 94.154 1.00 22.26 499 TRP A CA 1
ATOM 1567 C C . TRP A 1 211 ? 17.907 50.361 93.378 1.00 23.29 499 TRP A C 1
ATOM 1568 O O . TRP A 1 211 ? 19.009 50.382 93.921 1.00 22.03 499 TRP A O 1
ATOM 1579 N N . SER A 1 212 ? 17.729 49.991 92.107 1.00 20.99 500 SER A N 1
ATOM 1580 C CA . SER A 1 212 ? 18.830 49.580 91.243 1.00 18.08 500 SER A CA 1
ATOM 1581 C C . SER A 1 212 ? 19.927 50.653 91.172 1.00 19.12 500 SER A C 1
ATOM 1582 O O . SER A 1 212 ? 21.122 50.331 91.166 1.00 19.30 500 SER A O 1
ATOM 1585 N N . LEU A 1 213 ? 19.528 51.922 91.138 1.00 16.73 501 LEU A N 1
ATOM 1586 C CA . LEU A 1 213 ? 20.503 53.027 91.158 1.00 17.28 501 LEU A CA 1
ATOM 1587 C C . LEU A 1 213 ? 21.335 53.000 92.449 1.00 16.63 501 LEU A C 1
ATOM 1588 O O . LEU A 1 213 ? 22.553 53.243 92.431 1.00 19.08 501 LEU A O 1
ATOM 1593 N N . GLY A 1 214 ? 20.672 52.695 93.563 1.00 19.77 502 GLY A N 1
ATOM 1594 C CA . GLY A 1 214 ? 21.350 52.540 94.848 1.00 19.40 502 GLY A CA 1
ATOM 1595 C C . GLY A 1 214 ? 22.414 51.462 94.804 1.00 18.28 502 GLY A C 1
ATOM 1596 O O . GLY A 1 214 ? 23.520 51.635 95.332 1.00 20.70 502 GLY A O 1
ATOM 1597 N N . ILE A 1 215 ? 22.094 50.351 94.146 1.00 19.01 503 ILE A N 1
ATOM 1598 C CA . ILE A 1 215 ? 23.053 49.259 93.971 1.00 19.00 503 ILE A CA 1
ATOM 1599 C C . ILE A 1 215 ? 24.219 49.702 93.073 1.00 16.42 503 ILE A C 1
ATOM 1600 O O . ILE A 1 215 ? 25.368 49.331 93.307 1.00 16.91 503 ILE A O 1
ATOM 1605 N N . MET A 1 216 ? 23.933 50.533 92.073 1.00 17.18 504 MET A N 1
ATOM 1606 C CA . MET A 1 216 ? 25.011 51.106 91.260 1.00 16.86 504 MET A CA 1
ATOM 1607 C C . MET A 1 216 ? 25.906 52.052 92.080 1.00 15.36 504 MET A C 1
ATOM 1608 O O . MET A 1 216 ? 27.114 52.114 91.855 1.00 17.26 504 MET A O 1
ATOM 1613 N N . VAL A 1 217 ? 25.334 52.760 93.048 1.00 16.19 505 VAL A N 1
ATOM 1614 C CA . VAL A 1 217 ? 26.149 53.582 93.964 1.00 16.72 505 VAL A CA 1
ATOM 1615 C C . VAL A 1 217 ? 27.079 52.679 94.783 1.00 15.90 505 VAL A C 1
ATOM 1616 O O . VAL A 1 217 ? 28.254 52.993 94.973 1.00 17.03 505 VAL A O 1
ATOM 1620 N N . ILE A 1 218 ? 26.568 51.536 95.242 1.00 18.24 506 ILE A N 1
ATOM 1621 C CA . ILE A 1 218 ? 27.429 50.529 95.873 1.00 18.35 506 ILE A CA 1
ATOM 1622 C C . ILE A 1 218 ? 28.560 50.079 94.927 1.00 17.01 506 ILE A C 1
ATOM 1623 O O . ILE A 1 218 ? 29.700 49.960 95.354 1.00 19.50 506 ILE A O 1
ATOM 1628 N N . GLU A 1 219 ? 28.260 49.842 93.644 1.00 17.29 507 GLU A N 1
ATOM 1629 C CA . GLU A 1 219 ? 29.319 49.545 92.671 1.00 17.72 507 GLU A CA 1
ATOM 1630 C C . GLU A 1 219 ? 30.391 50.634 92.658 1.00 15.56 507 GLU A C 1
ATOM 1631 O O . GLU A 1 219 ? 31.589 50.343 92.596 1.00 17.36 507 GLU A O 1
ATOM 1637 N N . MET A 1 220 ? 29.953 51.889 92.653 1.00 16.09 508 MET A N 1
ATOM 1638 C CA . MET A 1 220 ? 30.879 53.023 92.538 1.00 14.89 508 MET A CA 1
ATOM 1639 C C . MET A 1 220 ? 31.730 53.208 93.796 1.00 17.60 508 MET A C 1
ATOM 1640 O O . MET A 1 220 ? 32.846 53.738 93.722 1.00 19.25 508 MET A O 1
ATOM 1645 N N . VAL A 1 221 ? 31.202 52.764 94.941 1.00 15.87 509 VAL A N 1
ATOM 1646 C CA . VAL A 1 221 ? 31.926 52.856 96.218 1.00 15.95 509 VAL A CA 1
ATOM 1647 C C . VAL A 1 221 ? 32.776 51.617 96.507 1.00 18.31 509 VAL A C 1
ATOM 1648 O O . VAL A 1 221 ? 33.951 51.741 96.883 1.00 20.70 509 VAL A O 1
ATOM 1652 N N . ASP A 1 222 ? 32.186 50.435 96.314 1.00 21.80 510 ASP A N 1
ATOM 1653 C CA . ASP A 1 222 ? 32.824 49.160 96.669 1.00 22.15 510 ASP A CA 1
ATOM 1654 C C . ASP A 1 222 ? 33.515 48.454 95.494 1.00 23.10 510 ASP A C 1
ATOM 1655 O O . ASP A 1 222 ? 34.427 47.658 95.706 1.00 26.98 510 ASP A O 1
ATOM 1660 N N . GLY A 1 223 ? 33.066 48.711 94.264 1.00 21.26 511 GLY A N 1
ATOM 1661 C CA . GLY A 1 223 ? 33.623 48.048 93.080 1.00 22.61 511 GLY A CA 1
ATOM 1662 C C . GLY A 1 223 ? 32.737 46.937 92.532 1.00 24.58 511 GLY A C 1
ATOM 1663 O O . GLY A 1 223 ? 32.928 46.484 91.403 1.00 26.27 511 GLY A O 1
ATOM 1664 N N . GLU A 1 224 ? 31.776 46.489 93.338 1.00 23.10 512 GLU A N 1
ATOM 1665 C CA . GLU A 1 224 ? 30.860 45.423 92.947 1.00 24.73 512 GLU A CA 1
ATOM 1666 C C . GLU A 1 224 ? 29.577 45.520 93.768 1.00 19.77 512 GLU A C 1
ATOM 1667 O O . GLU A 1 224 ? 29.572 46.128 94.841 1.00 23.84 512 GLU A O 1
ATOM 1673 N N . PRO A 1 225 ? 28.471 44.938 93.262 1.00 22.17 513 PRO A N 1
ATOM 1674 C CA . PRO A 1 225 ? 27.225 44.967 94.015 1.00 23.89 513 PRO A CA 1
ATOM 1675 C C . PRO A 1 225 ? 27.259 43.969 95.171 1.00 25.45 513 PRO A C 1
ATOM 1676 O O . PRO A 1 225 ? 28.147 43.114 95.205 1.00 27.01 513 PRO A O 1
ATOM 1680 N N . PRO A 1 226 ? 26.295 44.073 96.101 1.00 26.86 514 PRO A N 1
ATOM 1681 C CA . PRO A 1 226 ? 26.178 43.101 97.198 1.00 27.64 514 PRO A CA 1
ATOM 1682 C C . PRO A 1 226 ? 25.967 41.678 96.698 1.00 33.03 514 PRO A C 1
ATOM 1683 O O . PRO A 1 226 ? 25.326 41.477 95.666 1.00 32.40 514 PRO A O 1
ATOM 1687 N N . TYR A 1 227 ? 26.526 40.709 97.425 1.00 32.77 515 TYR A N 1
ATOM 1688 C CA . TYR A 1 227 ? 26.351 39.278 97.141 1.00 33.03 515 TYR A CA 1
ATOM 1689 C C . TYR A 1 227 ? 26.879 38.837 95.774 1.00 33.68 515 TYR A C 1
ATOM 1690 O O . TYR A 1 227 ? 26.434 37.824 95.238 1.00 35.41 515 TYR A O 1
ATOM 1699 N N . PHE A 1 228 ? 27.840 39.575 95.220 1.00 35.26 516 PHE A N 1
ATOM 1700 C CA . PHE A 1 228 ? 28.294 39.333 93.845 1.00 35.60 516 PHE A CA 1
ATOM 1701 C C . PHE A 1 228 ? 29.031 38.003 93.681 1.00 41.45 516 PHE A C 1
ATOM 1702 O O . PHE A 1 228 ? 29.102 37.466 92.573 1.00 39.28 516 PHE A O 1
ATOM 1710 N N . ASN A 1 229 ? 29.562 37.479 94.787 1.00 45.35 517 ASN A N 1
ATOM 1711 C CA A ASN A 1 229 ? 30.253 36.187 94.789 0.70 48.44 517 ASN A CA 1
ATOM 1712 C CA B ASN A 1 229 ? 30.254 36.188 94.795 0.30 48.04 517 ASN A CA 1
ATOM 1713 C C . ASN A 1 229 ? 29.296 34.999 94.919 1.00 49.08 517 ASN A C 1
ATOM 1714 O O . ASN A 1 229 ? 29.701 33.852 94.727 1.00 52.09 517 ASN A O 1
ATOM 1723 N N . GLU A 1 230 ? 28.033 35.279 95.243 1.00 47.37 518 GLU A N 1
ATOM 1724 C CA . GLU A 1 230 ? 27.002 34.247 95.375 1.00 47.36 518 GLU A CA 1
ATOM 1725 C C . GLU A 1 230 ? 26.363 33.943 94.023 1.00 47.36 518 GLU A C 1
ATOM 1726 O O . GLU A 1 230 ? 26.369 34.792 93.136 1.00 45.00 518 GLU A O 1
ATOM 1732 N N . PRO A 1 231 ? 25.808 32.727 93.855 1.00 48.77 519 PRO A N 1
ATOM 1733 C CA . PRO A 1 231 ? 24.970 32.460 92.681 1.00 48.06 519 PRO A CA 1
ATOM 1734 C C . PRO A 1 231 ? 23.766 33.406 92.595 1.00 48.29 519 PRO A C 1
ATOM 1735 O O . PRO A 1 231 ? 23.219 33.786 93.633 1.00 49.23 519 PRO A O 1
ATOM 1739 N N . PRO A 1 232 ? 23.353 33.786 91.367 1.00 48.08 520 PRO A N 1
ATOM 1740 C CA . PRO A 1 232 ? 22.265 34.754 91.197 1.00 47.74 520 PRO A CA 1
ATOM 1741 C C . PRO A 1 232 ? 21.000 34.411 91.982 1.00 48.50 520 PRO A C 1
ATOM 1742 O O . PRO A 1 232 ? 20.474 35.265 92.692 1.00 48.67 520 PRO A O 1
ATOM 1746 N N . LEU A 1 233 ? 20.528 33.171 91.866 1.00 50.86 521 LEU A N 1
ATOM 1747 C CA . LEU A 1 233 ? 19.340 32.727 92.606 1.00 50.37 521 LEU A CA 1
ATOM 1748 C C . LEU A 1 233 ? 19.514 32.882 94.117 1.00 46.86 521 LEU A C 1
ATOM 1749 O O . LEU A 1 233 ? 18.611 33.365 94.804 1.00 46.28 521 LEU A O 1
ATOM 1754 N N . LYS A 1 234 ? 20.679 32.476 94.620 1.00 46.67 522 LYS A N 1
ATOM 1755 C CA . LYS A 1 234 ? 21.015 32.637 96.038 1.00 47.22 522 LYS A CA 1
ATOM 1756 C C . LYS A 1 234 ? 21.019 34.117 96.415 1.00 46.92 522 LYS A C 1
ATOM 1757 O O . LYS A 1 234 ? 20.380 34.522 97.389 1.00 48.57 522 LYS A O 1
ATOM 1759 N N . ALA A 1 235 ? 21.727 34.919 95.621 1.00 46.68 523 ALA A N 1
ATOM 1760 C CA . ALA A 1 235 ? 21.769 36.370 95.811 1.00 41.08 523 ALA A CA 1
ATOM 1761 C C . ALA A 1 235 ? 20.374 37.009 95.826 1.00 35.04 523 ALA A C 1
ATOM 1762 O O . ALA A 1 235 ? 20.091 37.873 96.652 1.00 38.86 523 ALA A O 1
ATOM 1764 N N . MET A 1 236 ? 19.505 36.593 94.909 1.00 35.68 524 MET A N 1
ATOM 1765 C CA . MET A 1 236 ? 18.156 37.162 94.826 1.00 43.20 524 MET A CA 1
ATOM 1766 C C . MET A 1 236 ? 17.321 36.835 96.066 1.00 44.98 524 MET A C 1
ATOM 1767 O O . MET A 1 236 ? 16.534 37.667 96.525 1.00 42.45 524 MET A O 1
ATOM 1772 N N . LYS A 1 237 ? 17.498 35.627 96.603 1.00 49.78 525 LYS A N 1
ATOM 1773 C CA . LYS A 1 237 ? 16.851 35.237 97.862 1.00 48.50 525 LYS A CA 1
ATOM 1774 C C . LYS A 1 237 ? 17.333 36.128 99.005 1.00 44.60 525 LYS A C 1
ATOM 1775 O O . LYS A 1 237 ? 16.526 36.612 99.797 1.00 39.78 525 LYS A O 1
ATOM 1777 N N . MET A 1 238 ? 18.645 36.359 99.067 1.00 46.52 526 MET A N 1
ATOM 1778 C CA . MET A 1 238 ? 19.241 37.236 100.087 1.00 46.97 526 MET A CA 1
ATOM 1779 C C . MET A 1 238 ? 18.746 38.677 99.960 1.00 40.66 526 MET A C 1
ATOM 1780 O O . MET A 1 238 ? 18.490 39.340 100.961 1.00 38.34 526 MET A O 1
ATOM 1785 N N . ILE A 1 239 ? 18.616 39.170 98.731 1.00 39.23 527 ILE A N 1
ATOM 1786 C CA . ILE A 1 239 ? 18.047 40.502 98.505 1.00 37.48 527 ILE A CA 1
ATOM 1787 C C . ILE A 1 239 ? 16.591 40.550 98.964 1.00 38.31 527 ILE A C 1
ATOM 1788 O O . ILE A 1 239 ? 16.139 41.540 99.551 1.00 35.32 527 ILE A O 1
ATOM 1793 N N . ARG A 1 240 ? 15.865 39.472 98.678 1.00 42.67 528 ARG A N 1
ATOM 1794 C CA . ARG A 1 240 ? 14.453 39.358 99.034 1.00 46.17 528 ARG A CA 1
ATOM 1795 C C . ARG A 1 240 ? 14.240 39.285 100.545 1.00 43.43 528 ARG A C 1
ATOM 1796 O O . ARG A 1 240 ? 13.307 39.883 101.059 1.00 44.30 528 ARG A O 1
ATOM 1804 N N . ASP A 1 241 ? 15.108 38.569 101.254 1.00 43.72 529 ASP A N 1
ATOM 1805 C CA . ASP A 1 241 ? 14.867 38.258 102.671 1.00 46.73 529 ASP A CA 1
ATOM 1806 C C . ASP A 1 241 ? 15.557 39.196 103.667 1.00 50.03 529 ASP A C 1
ATOM 1807 O O . ASP A 1 241 ? 14.992 39.507 104.723 1.00 51.47 529 ASP A O 1
ATOM 1812 N N . ASN A 1 242 ? 16.759 39.661 103.329 1.00 49.63 530 ASN A N 1
ATOM 1813 C CA . ASN A 1 242 ? 17.574 40.447 104.260 1.00 47.90 530 ASN A CA 1
ATOM 1814 C C . ASN A 1 242 ? 17.266 41.943 104.241 1.00 44.04 530 ASN A C 1
ATOM 1815 O O . ASN A 1 242 ? 16.567 42.440 103.355 1.00 46.23 530 ASN A O 1
ATOM 1820 N N . LEU A 1 243 ? 17.803 42.656 105.230 1.00 39.02 531 LEU A N 1
ATOM 1821 C CA . LEU A 1 243 ? 17.644 44.110 105.334 1.00 35.70 531 LEU A CA 1
ATOM 1822 C C . LEU A 1 243 ? 18.489 44.755 104.232 1.00 32.12 531 LEU A C 1
ATOM 1823 O O . LEU A 1 243 ? 19.301 44.065 103.636 1.00 31.79 531 LEU A O 1
ATOM 1828 N N . PRO A 1 244 ? 18.315 46.067 103.973 1.00 31.87 532 PRO A N 1
ATOM 1829 C CA . PRO A 1 244 ? 19.099 46.686 102.883 1.00 32.03 532 PRO A CA 1
ATOM 1830 C C . PRO A 1 244 ? 20.611 46.471 103.032 1.00 33.66 532 PRO A C 1
ATOM 1831 O O . PRO A 1 244 ? 21.121 46.448 104.159 1.00 30.88 532 PRO A O 1
ATOM 1835 N N . PRO A 1 245 ? 21.333 46.332 101.904 1.00 31.08 533 PRO A N 1
ATOM 1836 C CA . PRO A 1 245 ? 22.741 45.962 101.978 1.00 33.28 533 PRO A CA 1
ATOM 1837 C C . PRO A 1 245 ? 23.604 47.122 102.462 1.00 33.41 533 PRO A C 1
ATOM 1838 O O . PRO A 1 245 ? 23.245 48.288 102.273 1.00 31.12 533 PRO A O 1
ATOM 1842 N N . ARG A 1 246 ? 24.723 46.782 103.093 1.00 32.60 534 ARG A N 1
ATOM 1843 C CA . ARG A 1 246 ? 25.641 47.764 103.653 1.00 30.64 534 ARG A CA 1
ATOM 1844 C C . ARG A 1 246 ? 26.854 47.926 102.745 1.00 29.75 534 ARG A C 1
ATOM 1845 O O . ARG A 1 246 ? 27.286 46.974 102.094 1.00 30.83 534 ARG A O 1
ATOM 1847 N N . LEU A 1 247 ? 27.402 49.137 102.705 1.00 27.03 535 LEU A N 1
ATOM 1848 C CA . LEU A 1 247 ? 28.632 49.391 101.965 1.00 25.93 535 LEU A CA 1
ATOM 1849 C C . LEU A 1 247 ? 29.795 48.752 102.690 1.00 26.08 535 LEU A C 1
ATOM 1850 O O . LEU A 1 247 ? 29.981 49.000 103.882 1.00 30.50 535 LEU A O 1
ATOM 1855 N N . LYS A 1 248 ? 30.590 47.959 101.976 1.00 23.53 536 LYS A N 1
ATOM 1856 C CA . LYS A 1 248 ? 31.834 47.420 102.530 1.00 24.16 536 LYS A CA 1
ATOM 1857 C C . LYS A 1 248 ? 32.764 48.573 102.955 1.00 26.25 536 LYS A C 1
ATOM 1858 O O . LYS A 1 248 ? 33.425 48.504 103.997 1.00 29.03 536 LYS A O 1
ATOM 1861 N N . ASN A 1 249 ? 32.778 49.637 102.157 1.00 24.71 537 ASN A N 1
ATOM 1862 C CA . ASN A 1 249 ? 33.604 50.820 102.429 1.00 22.73 537 ASN A CA 1
ATOM 1863 C C . ASN A 1 249 ? 32.855 51.946 103.149 1.00 23.76 537 ASN A C 1
ATOM 1864 O O . ASN A 1 249 ? 33.187 53.116 102.978 1.00 22.43 537 ASN A O 1
ATOM 1869 N N . LEU A 1 250 ? 31.867 51.605 103.980 1.00 23.46 538 LEU A N 1
ATOM 1870 C CA . LEU A 1 250 ? 31.058 52.617 104.676 1.00 24.26 538 LEU A CA 1
ATOM 1871 C C . LEU A 1 250 ? 31.900 53.667 105.413 1.00 23.46 538 LEU A C 1
ATOM 1872 O O . LEU A 1 250 ? 31.566 54.850 105.421 1.00 24.04 538 LEU A O 1
ATOM 1877 N N . HIS A 1 251 ? 32.989 53.235 106.038 1.00 23.51 539 HIS A N 1
ATOM 1878 C CA . HIS A 1 251 ? 33.772 54.139 106.878 1.00 24.73 539 HIS A CA 1
ATOM 1879 C C . HIS A 1 251 ? 34.536 55.202 106.081 1.00 24.11 539 HIS A C 1
ATOM 1880 O O . HIS A 1 251 ? 35.038 56.165 106.668 1.00 27.45 539 HIS A O 1
ATOM 1887 N N . LYS A 1 252 ? 34.616 55.028 104.757 1.00 23.30 540 LYS A N 1
ATOM 1888 C CA . LYS A 1 252 ? 35.322 55.958 103.869 1.00 21.01 540 LYS A CA 1
ATOM 1889 C C . LYS A 1 252 ? 34.435 57.064 103.297 1.00 19.16 540 LYS A C 1
ATOM 1890 O O . LYS A 1 252 ? 34.948 58.075 102.838 1.00 21.69 540 LYS A O 1
ATOM 1896 N N . VAL A 1 253 ? 33.116 56.864 103.289 1.00 19.86 541 VAL A N 1
ATOM 1897 C CA . VAL A 1 253 ? 32.198 57.784 102.606 1.00 18.94 541 VAL A CA 1
ATOM 1898 C C . VAL A 1 253 ? 31.764 58.958 103.485 1.00 18.65 541 VAL A C 1
ATOM 1899 O O . VAL A 1 253 ? 31.833 58.888 104.726 1.00 22.89 541 VAL A O 1
ATOM 1903 N N . SER A 1 254 ? 31.322 60.035 102.838 1.00 18.39 542 SER A N 1
ATOM 1904 C CA . SER A 1 254 ? 30.855 61.227 103.543 1.00 18.89 542 SER A CA 1
ATOM 1905 C C . SER A 1 254 ? 29.475 60.957 104.124 1.00 20.53 542 SER A C 1
ATOM 1906 O O . SER A 1 254 ? 28.748 60.090 103.616 1.00 21.38 542 SER A O 1
ATOM 1909 N N . PRO A 1 255 ? 29.095 61.699 105.180 1.00 25.12 543 PRO A N 1
ATOM 1910 C CA . PRO A 1 255 ? 27.720 61.622 105.683 1.00 25.59 543 PRO A CA 1
ATOM 1911 C C . PRO A 1 255 ? 26.678 61.916 104.605 1.00 25.84 543 PRO A C 1
ATOM 1912 O O . PRO A 1 255 ? 25.614 61.300 104.590 1.00 27.04 543 PRO A O 1
ATOM 1916 N N . SER A 1 256 ? 26.997 62.856 103.721 1.00 25.87 544 SER A N 1
ATOM 1917 C CA . SER A 1 256 ? 26.127 63.233 102.612 1.00 27.42 544 SER A CA 1
ATOM 1918 C C . SER A 1 256 ? 25.803 62.046 101.695 1.00 25.64 544 SER A C 1
ATOM 1919 O O . SER A 1 256 ? 24.644 61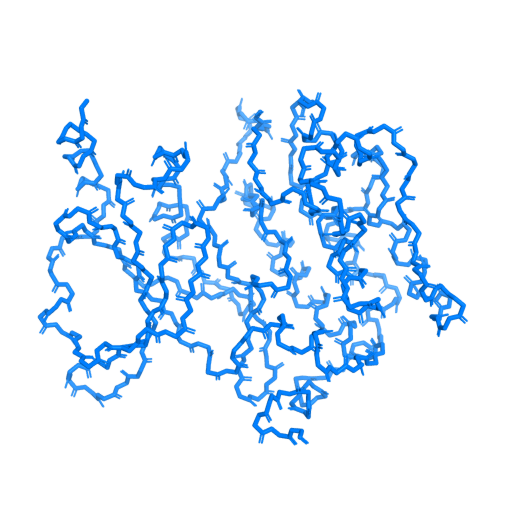.837 101.328 1.00 24.58 544 SER A O 1
ATOM 1922 N N . LEU A 1 257 ? 26.826 61.272 101.325 1.00 20.82 545 LEU A N 1
ATOM 1923 C CA . LEU A 1 257 ? 26.626 60.118 100.443 1.00 20.37 545 LEU A CA 1
ATOM 1924 C C . LEU A 1 257 ? 25.800 59.039 101.138 1.00 22.67 545 LEU A C 1
ATOM 1925 O O . LEU A 1 257 ? 24.924 58.434 100.524 1.00 22.38 545 LEU A O 1
ATOM 1930 N N . LYS A 1 258 ? 26.063 58.810 102.422 1.00 24.46 546 LYS A N 1
ATOM 1931 C CA . LYS A 1 258 ? 25.337 57.781 103.165 1.00 22.75 546 LYS A CA 1
ATOM 1932 C C . LYS A 1 258 ? 23.858 58.150 103.269 1.00 21.48 546 LYS A C 1
ATOM 1933 O O . LYS A 1 258 ? 22.990 57.287 103.089 1.00 26.64 546 LYS A O 1
ATOM 1939 N N . GLY A 1 259 ? 23.581 59.423 103.545 1.00 24.01 547 GLY A N 1
ATOM 1940 C CA . GLY A 1 259 ? 22.207 59.925 103.645 1.00 26.82 547 GLY A CA 1
ATOM 1941 C C . GLY A 1 259 ? 21.467 59.830 102.326 1.00 25.58 547 GLY A C 1
ATOM 1942 O O . GLY A 1 259 ? 20.283 59.492 102.290 1.00 28.94 547 GLY A O 1
ATOM 1943 N N . PHE A 1 260 ? 22.175 60.134 101.237 1.00 24.54 548 PHE A N 1
ATOM 1944 C CA . PHE A 1 260 ? 21.642 59.973 99.883 1.00 21.26 548 PHE A CA 1
ATOM 1945 C C . PHE A 1 260 ? 21.314 58.507 99.627 1.00 24.56 548 PHE A C 1
ATOM 1946 O O . PHE A 1 260 ? 20.195 58.180 99.233 1.00 26.05 548 PHE A O 1
ATOM 1954 N N . LEU A 1 261 ? 22.267 57.620 99.885 1.00 21.29 549 LEU A N 1
ATOM 1955 C CA . LEU A 1 261 ? 22.058 56.192 99.656 1.00 21.85 549 LEU A CA 1
ATOM 1956 C C . LEU A 1 261 ? 20.898 55.644 100.484 1.00 26.56 549 LEU A C 1
ATOM 1957 O O . LEU A 1 261 ? 20.182 54.754 100.022 1.00 26.75 549 LEU A O 1
ATOM 1962 N N . ASP A 1 262 ? 20.707 56.185 101.691 1.00 27.61 550 ASP A N 1
ATOM 1963 C CA . ASP A 1 262 ? 19.599 55.759 102.568 1.00 27.01 550 ASP A CA 1
ATOM 1964 C C . ASP A 1 262 ? 18.208 56.059 101.997 1.00 30.06 550 ASP A C 1
ATOM 1965 O O . ASP A 1 262 ? 17.234 55.429 102.417 1.00 32.44 550 ASP A O 1
ATOM 1970 N N . ARG A 1 263 ? 18.108 57.020 101.077 1.00 26.51 551 ARG A N 1
ATOM 1971 C CA . ARG A 1 263 ? 16.846 57.340 100.402 1.00 26.58 551 ARG A CA 1
ATOM 1972 C C . ARG A 1 263 ? 16.599 56.462 99.174 1.00 27.34 551 ARG A C 1
ATOM 1973 O O . ARG A 1 263 ? 15.466 56.368 98.704 1.00 29.13 551 ARG A O 1
ATOM 1981 N N . LEU A 1 264 ? 17.648 55.818 98.664 1.00 25.77 552 LEU A N 1
ATOM 1982 C CA . LEU A 1 264 ? 17.527 54.920 97.513 1.00 26.42 552 LEU A CA 1
ATOM 1983 C C . LEU A 1 264 ? 17.242 53.487 97.946 1.00 25.42 552 LEU A C 1
ATOM 1984 O O . LEU A 1 264 ? 16.338 52.840 97.416 1.00 28.83 552 LEU A O 1
ATOM 1989 N N . LEU A 1 265 ? 18.013 52.993 98.912 1.00 25.47 553 LEU A N 1
ATOM 1990 C CA . LEU A 1 265 ? 17.918 51.603 99.336 1.00 23.70 553 LEU A CA 1
ATOM 1991 C C . LEU A 1 265 ? 16.918 51.472 100.491 1.00 28.39 553 LEU A C 1
ATOM 1992 O O . LEU A 1 265 ? 17.259 51.040 101.596 1.00 30.94 553 LEU A O 1
ATOM 1997 N N . VAL A 1 266 ? 15.680 51.862 100.202 1.00 27.54 554 VAL A N 1
ATOM 1998 C CA . VAL A 1 266 ? 14.563 51.751 101.145 1.00 28.36 554 VAL A CA 1
ATOM 1999 C C . VAL A 1 266 ? 13.732 50.561 100.688 1.00 34.03 554 VAL A C 1
ATOM 2000 O O . VAL A 1 266 ? 13.317 50.497 99.536 1.00 30.09 554 VAL A O 1
ATOM 2004 N N . ARG A 1 267 ? 13.496 49.615 101.588 1.00 37.95 555 ARG A N 1
ATOM 2005 C CA . ARG A 1 267 ? 12.877 48.344 101.222 1.00 39.20 555 ARG A CA 1
ATOM 2006 C C . ARG A 1 267 ? 11.420 48.516 100.762 1.00 39.23 555 ARG A C 1
ATOM 2007 O O . ARG A 1 267 ? 10.982 47.847 99.817 1.00 35.08 555 ARG A O 1
ATOM 2015 N N . ASP A 1 268 ? 10.692 49.422 101.419 1.00 36.84 556 ASP A N 1
ATOM 2016 C CA . ASP A 1 268 ? 9.303 49.743 101.068 1.00 40.79 556 ASP A CA 1
ATOM 2017 C C . ASP A 1 268 ? 9.253 50.769 99.932 1.00 38.92 556 ASP A C 1
ATOM 2018 O O . ASP A 1 268 ? 9.668 51.914 100.122 1.00 39.49 556 ASP A O 1
ATOM 2023 N N . PRO A 1 269 ? 8.723 50.372 98.756 1.00 41.42 557 PRO A N 1
ATOM 2024 C CA . PRO A 1 269 ? 8.611 51.252 97.581 1.00 38.72 557 PRO A CA 1
ATOM 2025 C C . PRO A 1 269 ? 7.930 52.595 97.824 1.00 36.55 557 PRO A C 1
ATOM 2026 O O . PRO A 1 269 ? 8.352 53.600 97.257 1.00 37.77 557 PRO A O 1
ATOM 2030 N N . ALA A 1 270 ? 6.879 52.609 98.647 1.00 33.29 558 ALA A N 1
ATOM 2031 C CA . ALA A 1 270 ? 6.134 53.838 98.938 1.00 35.42 558 ALA A CA 1
ATOM 2032 C C . ALA A 1 270 ? 6.949 54.872 99.718 1.00 32.86 558 ALA A C 1
ATOM 2033 O O . ALA A 1 270 ? 6.674 56.071 99.630 1.00 34.11 558 ALA A O 1
ATOM 2035 N N . GLN A 1 271 ? 7.942 54.409 100.476 1.00 34.31 559 GLN A N 1
ATOM 2036 C CA . GLN A 1 271 ? 8.798 55.297 101.272 1.00 35.06 559 GLN A CA 1
ATOM 2037 C C . GLN A 1 271 ? 10.144 55.593 100.601 1.00 34.72 559 GLN A C 1
ATOM 2038 O O . GLN A 1 271 ? 10.875 56.486 101.036 1.00 32.81 559 GLN A O 1
ATOM 2044 N N . ARG A 1 272 ? 10.467 54.840 99.555 1.00 30.45 560 ARG A N 1
ATOM 2045 C CA . ARG A 1 272 ? 11.692 55.076 98.771 1.00 28.56 560 ARG A CA 1
ATOM 2046 C C . ARG A 1 272 ? 11.578 56.404 98.043 1.00 29.55 560 ARG A C 1
ATOM 2047 O O . ARG A 1 272 ? 10.506 56.759 97.562 1.00 31.21 560 ARG A O 1
ATOM 2055 N N . ALA A 1 273 ? 12.673 57.154 97.960 1.00 29.30 561 ALA A N 1
ATOM 2056 C CA . ALA A 1 273 ? 12.642 58.447 97.285 1.00 26.91 561 ALA A CA 1
ATOM 2057 C C . ALA A 1 273 ? 12.372 58.254 95.793 1.00 27.62 561 ALA A C 1
ATOM 2058 O O . ALA A 1 273 ? 12.681 57.199 95.231 1.00 25.94 561 ALA A O 1
ATOM 2060 N N . THR A 1 274 ? 11.776 59.267 95.173 1.00 25.79 562 THR A N 1
ATOM 2061 C CA . THR A 1 274 ? 11.539 59.267 93.733 1.00 26.00 562 THR A CA 1
ATOM 2062 C C . THR A 1 274 ? 12.655 60.057 93.058 1.00 23.54 562 THR A C 1
ATOM 2063 O O . THR A 1 274 ? 13.389 60.788 93.719 1.00 26.43 562 THR A O 1
ATOM 2067 N N . ALA A 1 275 ? 12.766 59.926 91.742 1.00 26.35 563 ALA A N 1
ATOM 2068 C CA . ALA A 1 275 ? 13.795 60.628 90.986 1.00 21.61 563 ALA A CA 1
ATOM 2069 C C . ALA A 1 275 ? 13.679 62.146 91.136 1.00 26.50 563 ALA A C 1
ATOM 2070 O O . ALA A 1 275 ? 14.679 62.819 91.378 1.00 29.01 563 ALA A O 1
ATOM 2072 N N . ALA A 1 276 ? 12.462 62.681 91.002 1.00 26.10 564 ALA A N 1
ATOM 2073 C CA . ALA A 1 276 ? 12.231 64.122 91.141 1.00 27.44 564 ALA A CA 1
ATOM 2074 C C . ALA A 1 276 ? 12.665 64.643 92.515 1.00 26.75 564 ALA A C 1
ATOM 2075 O O . ALA A 1 276 ? 13.275 65.712 92.615 1.00 30.19 564 ALA A O 1
ATOM 2077 N N . GLU A 1 277 ? 12.362 63.882 93.564 1.00 27.32 565 GLU A N 1
ATOM 2078 C CA . GLU A 1 277 ? 12.780 64.235 94.931 1.00 31.05 565 GLU A CA 1
ATOM 2079 C C . GLU A 1 277 ? 14.306 64.232 95.077 1.00 30.37 565 GLU A C 1
ATOM 2080 O O . GLU A 1 277 ? 14.889 65.166 95.633 1.00 30.77 565 GLU A O 1
ATOM 2086 N N . LEU A 1 278 ? 14.946 63.185 94.568 1.00 29.58 566 LEU A N 1
ATOM 2087 C CA . LEU A 1 278 ? 16.404 63.033 94.687 1.00 26.53 566 LEU A CA 1
ATOM 2088 C C . LEU A 1 278 ? 17.213 64.114 93.958 1.00 26.17 566 LEU A C 1
ATOM 2089 O O . LEU A 1 278 ? 18.352 64.404 94.341 1.00 27.61 566 LEU A O 1
ATOM 2094 N N . LEU A 1 279 ? 16.640 64.714 92.918 1.00 25.19 567 LEU A N 1
ATOM 2095 C CA . LEU A 1 279 ? 17.303 65.808 92.203 1.00 24.20 567 LEU A CA 1
ATOM 2096 C C . LEU A 1 279 ? 17.533 67.039 93.081 1.00 27.42 567 LEU A C 1
ATOM 2097 O O . LEU A 1 279 ? 18.356 67.887 92.755 1.00 29.13 567 LEU A O 1
ATOM 2102 N N . LYS A 1 280 ? 16.795 67.130 94.186 1.00 28.58 568 LYS A N 1
ATOM 2103 C CA . LYS A 1 280 ? 16.941 68.229 95.133 1.00 30.49 568 LYS A CA 1
ATOM 2104 C C . LYS A 1 280 ? 17.842 67.876 96.329 1.00 31.67 568 LYS A C 1
ATOM 2105 O O . LYS A 1 280 ? 18.051 68.708 97.211 1.00 32.87 568 LYS A O 1
ATOM 2110 N N . HIS A 1 281 ? 18.394 66.663 96.352 1.00 28.26 569 HIS A N 1
ATOM 2111 C CA . HIS A 1 281 ? 19.165 66.204 97.500 1.00 25.21 569 HIS A CA 1
ATOM 2112 C C . HIS A 1 281 ? 20.540 66.882 97.540 1.00 25.62 569 HIS A C 1
ATOM 2113 O O . HIS A 1 281 ? 21.209 66.972 96.512 1.00 27.43 569 HIS A O 1
ATOM 2120 N N . PRO A 1 282 ? 20.958 67.368 98.730 1.00 27.38 570 PRO A N 1
ATOM 2121 C CA . PRO A 1 282 ? 22.256 68.024 98.931 1.00 29.51 570 PRO A CA 1
ATOM 2122 C C . PRO A 1 282 ? 23.482 67.278 98.389 1.00 26.51 570 PRO A C 1
ATOM 2123 O O . PRO A 1 282 ? 24.444 67.917 97.979 1.00 26.56 570 PRO A O 1
ATOM 2127 N N . PHE A 1 283 ? 23.462 65.951 98.409 1.00 25.53 571 PHE A N 1
ATOM 2128 C CA . PHE A 1 283 ? 24.594 65.174 97.886 1.00 23.82 571 PHE A CA 1
ATOM 2129 C C . PHE A 1 283 ? 24.907 65.546 96.440 1.00 23.18 571 PHE A C 1
ATOM 2130 O O . PHE A 1 283 ? 26.073 65.654 96.063 1.00 23.28 571 PHE A O 1
ATOM 2138 N N . LEU A 1 284 ? 23.877 65.778 95.636 1.00 24.54 572 LEU A N 1
ATOM 2139 C CA . LEU A 1 284 ? 24.094 66.118 94.224 1.00 23.26 572 LEU A CA 1
ATOM 2140 C C . LEU A 1 284 ? 24.727 67.502 94.026 1.00 21.90 572 LEU A C 1
ATOM 2141 O O . LEU A 1 284 ? 25.233 67.796 92.953 1.00 22.83 572 LEU A O 1
ATOM 2146 N N . ALA A 1 285 ? 24.726 68.338 95.068 1.00 23.91 573 ALA A N 1
ATOM 2147 C CA . ALA A 1 285 ? 25.496 69.580 95.064 1.00 25.21 573 ALA A CA 1
ATOM 2148 C C . ALA A 1 285 ? 26.997 69.342 94.843 1.00 24.22 573 ALA A C 1
ATOM 2149 O O . ALA A 1 285 ? 27.706 70.231 94.389 1.00 24.83 573 ALA A O 1
ATOM 2151 N N . LYS A 1 286 ? 27.473 68.146 95.177 1.00 24.44 574 LYS A N 1
ATOM 2152 C CA . LYS A 1 286 ? 28.887 67.778 94.971 1.00 23.32 574 LYS A CA 1
ATOM 2153 C C . LYS A 1 286 ? 29.234 67.497 93.506 1.00 21.97 574 LYS A C 1
ATOM 2154 O O . LYS A 1 286 ? 30.414 67.388 93.162 1.00 20.78 574 LYS A O 1
ATOM 2160 N N . ALA A 1 287 ? 28.223 67.362 92.649 1.00 20.25 575 ALA A N 1
ATOM 2161 C CA . ALA A 1 287 ? 28.443 66.921 91.276 1.00 20.43 575 ALA A CA 1
ATOM 2162 C C . ALA A 1 287 ? 29.390 67.825 90.515 1.00 18.56 575 ALA A C 1
ATOM 2163 O O . ALA A 1 287 ? 29.186 69.045 90.432 1.00 23.11 575 ALA A O 1
ATOM 2165 N N . GLY A 1 288 ? 30.427 67.219 89.950 1.00 18.89 576 GLY A N 1
ATOM 2166 C CA . GLY A 1 288 ? 31.336 67.928 89.073 1.00 20.67 576 GLY A CA 1
ATOM 2167 C C . GLY A 1 288 ? 30.799 68.021 87.653 1.00 19.50 576 GLY A C 1
ATOM 2168 O O . GLY A 1 288 ? 29.789 67.393 87.312 1.00 19.22 576 GLY A O 1
ATOM 2169 N N . PRO A 1 289 ? 31.476 68.803 86.810 1.00 18.37 577 PRO A N 1
ATOM 2170 C CA . PRO A 1 289 ? 31.133 68.918 85.403 1.00 18.01 577 PRO A CA 1
ATOM 2171 C C . PRO A 1 289 ? 31.627 67.691 84.638 1.00 17.96 577 PRO A C 1
ATOM 2172 O O . PRO A 1 289 ? 32.375 66.886 85.191 1.00 19.59 577 PRO A O 1
ATOM 2176 N N . PRO A 1 290 ? 31.218 67.542 83.368 1.00 18.07 578 PRO A N 1
ATOM 2177 C CA . PRO A 1 290 ? 31.721 66.431 82.564 1.00 18.94 578 PRO A CA 1
ATOM 2178 C C . PRO A 1 290 ? 33.244 66.284 82.606 1.00 16.68 578 PRO A C 1
ATOM 2179 O O . PRO A 1 290 ? 33.750 65.165 82.662 1.00 18.72 578 PRO A O 1
ATOM 2183 N N . ALA A 1 291 ? 33.965 67.404 82.609 1.00 18.76 579 ALA A N 1
ATOM 2184 C CA . ALA A 1 291 ? 35.430 67.374 82.658 1.00 20.61 579 ALA A CA 1
ATOM 2185 C C . ALA A 1 291 ? 35.962 66.571 83.834 1.00 18.62 579 ALA A C 1
ATOM 2186 O O . ALA A 1 291 ? 37.022 65.944 83.729 1.00 22.00 579 ALA A O 1
ATOM 2188 N N . SER A 1 292 ? 35.243 66.594 84.955 1.00 18.54 580 SER A N 1
ATOM 2189 C CA . SER A 1 292 ? 35.690 65.882 86.153 1.00 17.59 580 SER A CA 1
ATOM 2190 C C . SER A 1 292 ? 35.705 64.352 85.976 1.00 18.38 580 SER A C 1
ATOM 2191 O O . SER A 1 292 ? 36.450 63.658 86.665 1.00 20.07 580 SER A O 1
ATOM 2194 N N . ILE A 1 293 ? 34.902 63.847 85.035 1.00 20.09 581 ILE A N 1
ATOM 2195 C CA . ILE A 1 293 ? 34.811 62.415 84.723 1.00 17.53 581 ILE A CA 1
ATOM 2196 C C . ILE A 1 293 ? 35.925 61.921 83.778 1.00 17.53 581 ILE A C 1
ATOM 2197 O O . ILE A 1 293 ? 36.373 60.774 83.869 1.00 17.39 581 ILE A O 1
ATOM 2202 N N . VAL A 1 294 ? 36.387 62.804 82.897 1.00 17.89 582 VAL A N 1
ATOM 2203 C CA . VAL A 1 294 ? 37.364 62.459 81.856 1.00 16.31 582 VAL A CA 1
ATOM 2204 C C . VAL A 1 294 ? 38.585 61.659 82.339 1.00 15.42 582 VAL A C 1
ATOM 2205 O O . VAL A 1 294 ? 38.958 60.680 81.703 1.00 16.31 582 VAL A O 1
ATOM 2209 N N . PRO A 1 295 ? 39.229 62.071 83.451 1.00 15.90 583 PRO A N 1
ATOM 2210 C CA . PRO A 1 295 ? 40.417 61.317 83.880 1.00 16.33 583 PRO A CA 1
ATOM 2211 C C . PRO A 1 295 ? 40.195 59.843 84.255 1.00 14.41 583 PRO A C 1
ATOM 2212 O O . PRO A 1 295 ? 41.173 59.076 84.328 1.00 21.32 583 PRO A O 1
ATOM 2216 N N . LEU A 1 296 ? 38.933 59.458 84.476 1.00 14.96 584 LEU A N 1
ATOM 2217 C CA . LEU A 1 296 ? 38.570 58.084 84.846 1.00 16.42 584 LEU A CA 1
ATOM 2218 C C . LEU A 1 296 ? 38.661 57.096 83.680 1.00 14.26 584 LEU A C 1
ATOM 2219 O O . LEU A 1 296 ? 38.872 55.913 83.897 1.00 14.67 584 LEU A O 1
ATOM 2224 N N . MET A 1 297 ? 38.483 57.574 82.449 1.00 14.08 585 MET A N 1
ATOM 2225 C CA . MET A 1 297 ? 38.345 56.667 81.304 1.00 13.01 585 MET A CA 1
ATOM 2226 C C . MET A 1 297 ? 39.684 56.041 80.931 1.00 14.24 585 MET A C 1
ATOM 2227 O O . MET A 1 297 ? 40.733 56.657 81.102 1.00 14.24 585 MET A O 1
ATOM 2232 N N . ARG A 1 298 ? 39.633 54.797 80.458 1.00 12.97 586 ARG A N 1
ATOM 2233 C CA . ARG A 1 298 ? 40.833 53.999 80.171 1.00 14.90 586 ARG A CA 1
ATOM 2234 C C . ARG A 1 298 ? 41.901 54.741 79.390 1.00 15.20 586 ARG A C 1
ATOM 2235 O O . ARG A 1 298 ? 43.084 54.653 79.726 1.00 17.67 586 ARG A O 1
ATOM 2243 N N . GLN A 1 299 ? 41.481 55.485 78.369 1.00 14.10 587 GLN A N 1
ATOM 2244 C CA . GLN A 1 299 ? 42.426 56.170 77.471 1.00 16.77 587 GLN A CA 1
ATOM 2245 C C . GLN A 1 299 ? 43.161 57.319 78.151 1.00 19.05 587 GLN A C 1
ATOM 2246 O O . GLN A 1 299 ? 44.149 57.834 77.614 1.00 20.27 587 GLN A O 1
ATOM 2252 N N . ASN A 1 300 ? 42.676 57.737 79.318 1.00 16.41 588 ASN A N 1
ATOM 2253 C CA . ASN A 1 300 ? 43.268 58.856 80.039 1.00 18.28 588 ASN A CA 1
ATOM 2254 C C . ASN A 1 300 ? 43.992 58.500 81.331 1.00 21.70 588 ASN A C 1
ATOM 2255 O O . ASN A 1 300 ? 44.789 59.288 81.826 1.00 26.78 588 ASN A O 1
ATOM 2260 N N . ARG A 1 301 ? 43.725 57.331 81.892 1.00 23.26 589 ARG A N 1
ATOM 2261 C CA . ARG A 1 301 ? 44.339 56.976 83.174 1.00 30.82 589 ARG A CA 1
ATOM 2262 C C . ARG A 1 301 ? 45.558 56.096 82.927 1.00 37.90 589 ARG A C 1
ATOM 2263 O O . ARG A 1 301 ? 46.542 56.170 83.659 1.00 40.69 589 ARG A O 1
#

Solvent-accessible surface area: 13294 Å² total

InterPro domains:
  IPR000095 CRIB domain [PF00786] (10-63)
  IPR000095 CRIB domain [PS50108] (11-24)
  IPR000095 CRIB domain [SM00285] (11-46)
  IPR000719 Protein kinase domain [PF00069] (326-572)
  IPR000719 Protein kinase domain [PS50011] (321-572)
  IPR011009 Protein kinase-like domain superfamily [SSF56112] (323-578)
  IPR017441 Protein kinase, ATP binding site [PS00107] (327-351)
  IPR033923 p21 activated kinase binding domain [cd01093] (10-55)
  IPR036936 CRIB domain superfamily [G3DSA:3.90.810.10] (5-47)
  IPR051931 Serine/threonine-protein kinase PAK 3-like [PTHR45832] (21-589)